Protein AF-A0A1W6MQI9-F1 (afdb_monomer)

Secondary structure (DSSP, 8-state):
--EE---HHHHHHHHHHHHHT-STTGGG-SEEEESSSHHHHHHHHH-GGGBSS--EEEEE--EEEEESSS--TTSS-SS---EEEE-GGGT-HHHHHHHHHHGGGHHHHHHTT-EEEESSHHHHHHHHHHSTTSSSEEEEEHHHHEEEETTEEEEPTT-EEEEPPBTTTB-S--EEEEEEBPEEETTEEEPPPHHHHHHHHHHHHHHHEEEEEEE-TTT--EEEEEEBSS-TTTT-B---

pLDDT: mean 78.96, std 17.53, range [35.81, 97.75]

Solvent-accessible surface area (backbone atoms only — not comparable to full-atom values): 12559 Å² total; per-residue (Å²): 139,39,80,57,80,66,64,69,78,59,47,56,52,50,51,49,50,22,47,72,66,34,46,62,55,29,50,58,36,46,43,43,49,30,69,33,52,60,57,42,50,47,45,45,71,78,40,45,83,52,36,60,61,70,66,42,64,30,36,38,53,42,50,22,38,39,16,62,78,47,90,23,61,90,39,84,59,97,79,64,68,47,25,25,26,13,28,45,88,80,62,32,36,64,14,44,27,48,49,46,50,42,51,86,50,40,68,60,38,55,76,65,65,23,65,43,74,27,87,36,38,67,53,6,43,47,35,29,73,68,36,84,75,57,25,47,26,17,36,23,42,34,36,70,60,17,29,46,62,93,88,39,85,41,60,60,88,75,47,28,50,22,80,52,46,82,79,74,42,23,76,64,71,37,25,32,20,27,29,40,37,30,34,37,53,74,65,38,79,49,82,69,53,72,68,57,47,51,52,53,52,51,50,52,46,39,38,43,25,61,55,35,75,44,61,41,88,86,76,67,48,71,47,73,46,74,21,15,58,46,40,40,68,55,36,12,63,53,77,131

Structure (mmCIF, N/CA/C/O backbone):
data_AF-A0A1W6MQI9-F1
#
_entry.id   AF-A0A1W6MQI9-F1
#
loop_
_atom_site.group_PDB
_atom_site.id
_atom_site.type_symbol
_atom_site.label_atom_id
_atom_site.label_alt_id
_atom_site.label_comp_id
_atom_site.label_asym_id
_atom_site.label_entity_id
_atom_site.label_seq_id
_atom_site.pdbx_PDB_ins_code
_atom_site.Cartn_x
_atom_site.Cartn_y
_atom_site.Cartn_z
_atom_site.occupancy
_atom_site.B_iso_or_equiv
_atom_site.auth_seq_id
_atom_site.auth_comp_id
_atom_site.auth_asym_id
_atom_site.auth_atom_id
_atom_site.pdbx_PDB_model_num
ATOM 1 N N . MET A 1 1 ? -21.448 4.121 14.270 1.00 51.00 1 MET A N 1
ATOM 2 C CA . MET A 1 1 ? -20.077 3.719 13.928 1.00 51.00 1 MET A CA 1
ATOM 3 C C . MET A 1 1 ? -19.510 4.780 13.018 1.00 51.00 1 MET A C 1
ATOM 5 O O . MET A 1 1 ? -20.228 5.248 12.144 1.00 51.00 1 MET A O 1
ATOM 9 N N . THR A 1 2 ? -18.283 5.191 13.268 1.00 51.44 2 THR A N 1
ATOM 10 C CA . THR A 1 2 ? -17.656 6.367 12.659 1.00 51.44 2 THR A CA 1
ATOM 11 C C . THR A 1 2 ? -16.200 6.025 12.372 1.00 51.44 2 THR A C 1
ATOM 13 O O . THR A 1 2 ? -15.536 5.393 13.199 1.00 51.44 2 THR A O 1
ATOM 16 N N . LEU A 1 3 ? -15.748 6.395 11.174 1.00 44.47 3 LEU A N 1
ATOM 17 C CA . LEU A 1 3 ? -14.496 5.959 10.558 1.00 44.47 3 LEU A CA 1
ATOM 18 C C . LEU A 1 3 ? -13.639 7.182 10.210 1.00 44.47 3 LEU A C 1
ATOM 20 O O . LEU A 1 3 ? -14.187 8.219 9.840 1.00 44.47 3 LEU A O 1
ATOM 24 N N . VAL A 1 4 ? -12.316 7.056 10.323 1.00 52.50 4 VAL A N 1
ATOM 25 C CA . VAL A 1 4 ? -11.343 8.068 9.877 1.00 52.50 4 VAL A CA 1
ATOM 26 C C . VAL A 1 4 ? -10.307 7.389 8.990 1.00 52.50 4 VAL A C 1
ATOM 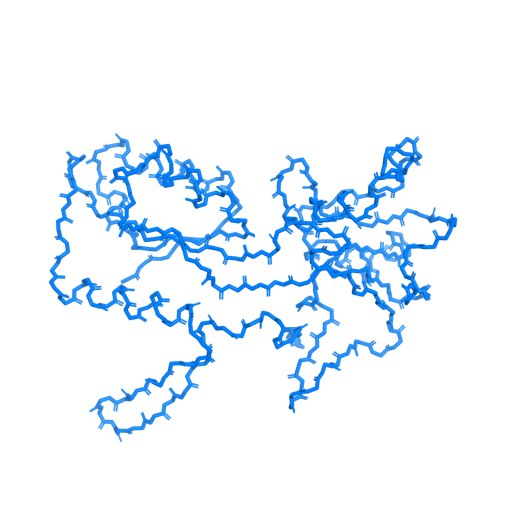28 O O . VAL A 1 4 ? -9.751 6.365 9.383 1.00 52.50 4 VAL A O 1
ATOM 31 N N . SER A 1 5 ? -10.056 7.981 7.821 1.00 47.06 5 SER A N 1
ATOM 32 C CA . SER A 1 5 ? -9.050 7.575 6.828 1.00 47.06 5 SER A CA 1
ATOM 33 C C . SER A 1 5 ? -8.378 8.825 6.236 1.00 47.06 5 SER A C 1
ATOM 35 O O . SER A 1 5 ? -9.074 9.782 5.901 1.00 47.06 5 SER A O 1
ATOM 37 N N . ALA A 1 6 ? -7.045 8.851 6.174 1.00 45.44 6 ALA A N 1
ATOM 38 C CA . ALA A 1 6 ? -6.189 9.977 5.777 1.00 45.44 6 ALA A CA 1
ATOM 39 C C . ALA A 1 6 ? -4.707 9.518 5.767 1.00 45.44 6 ALA A C 1
ATOM 41 O O . ALA A 1 6 ? -4.404 8.425 6.254 1.00 45.44 6 ALA A O 1
ATOM 42 N N . PRO A 1 7 ? -3.763 10.341 5.275 1.00 52.44 7 PRO A N 1
ATOM 43 C CA . PRO A 1 7 ? -2.338 10.016 5.285 1.00 52.44 7 PRO A CA 1
ATOM 44 C C . PRO A 1 7 ? -1.793 9.796 6.707 1.00 52.44 7 PRO A C 1
ATOM 46 O O . PRO A 1 7 ? -2.055 10.591 7.620 1.00 52.44 7 PRO A O 1
ATOM 49 N N . ALA A 1 8 ? -0.994 8.736 6.864 1.00 52.59 8 ALA A N 1
ATOM 50 C CA . ALA A 1 8 ? -0.422 8.183 8.101 1.00 52.59 8 ALA A CA 1
ATOM 51 C C . ALA A 1 8 ? -0.137 9.190 9.240 1.00 52.59 8 ALA A C 1
ATOM 53 O O . ALA A 1 8 ? -0.673 9.051 10.340 1.00 52.59 8 ALA A O 1
ATOM 54 N N . ALA A 1 9 ? 0.668 10.226 8.981 1.00 52.00 9 ALA A N 1
ATOM 55 C CA . ALA A 1 9 ? 1.146 11.152 10.015 1.00 52.00 9 ALA A CA 1
ATOM 56 C C . ALA A 1 9 ? 0.069 12.116 10.557 1.00 52.00 9 ALA A C 1
ATOM 58 O O . ALA A 1 9 ? 0.195 12.633 11.667 1.00 52.00 9 ALA A O 1
ATOM 59 N N . THR A 1 10 ? -1.002 12.372 9.797 1.00 60.19 10 THR A N 1
ATOM 60 C CA . THR A 1 10 ? -2.047 13.333 10.200 1.00 60.19 10 THR A CA 1
ATOM 61 C C . THR A 1 10 ? -3.115 12.714 11.097 1.00 60.19 10 THR A C 1
ATOM 63 O O . THR A 1 10 ? -3.624 13.396 11.990 1.00 60.19 10 THR A O 1
ATOM 66 N N . ILE A 1 11 ? -3.429 11.423 10.928 1.00 61.47 11 ILE A N 1
ATOM 67 C CA . ILE A 1 11 ? -4.463 10.776 11.748 1.00 61.47 11 ILE A CA 1
ATOM 68 C C . ILE A 1 11 ? -3.945 10.392 13.120 1.00 61.47 11 ILE A C 1
ATOM 70 O O . ILE A 1 11 ? -4.673 10.574 14.090 1.00 61.47 11 ILE A O 1
ATOM 74 N N . GLU A 1 12 ? -2.715 9.889 13.235 1.00 61.09 12 GLU A N 1
ATOM 75 C CA . GLU A 1 12 ? -2.151 9.576 14.550 1.00 61.09 12 GLU A CA 1
ATOM 76 C C . GLU A 1 12 ? -2.181 10.823 15.443 1.00 61.09 12 GLU A C 1
ATOM 78 O O . GLU A 1 12 ? -2.740 10.789 16.539 1.00 61.09 12 GLU A O 1
ATOM 83 N N . GLY A 1 13 ? -1.724 11.964 14.915 1.00 62.88 13 GLY A N 1
ATOM 84 C CA . GLY A 1 13 ? -1.823 13.258 15.587 1.00 62.88 13 GLY A CA 1
ATOM 85 C C . GLY A 1 13 ? -3.263 13.661 15.918 1.00 62.88 13 GLY A C 1
ATOM 86 O O . GLY A 1 13 ? -3.515 14.141 17.020 1.00 62.88 13 GLY A O 1
ATOM 87 N N . ALA A 1 14 ? -4.227 13.423 15.021 1.00 65.75 14 ALA A N 1
ATOM 88 C CA . ALA A 1 14 ? -5.639 13.716 15.273 1.00 65.75 14 ALA A CA 1
ATOM 89 C C . ALA A 1 14 ? -6.251 12.819 16.365 1.00 65.75 14 ALA A C 1
ATOM 91 O O . ALA A 1 14 ? -6.984 13.315 17.219 1.00 65.75 14 ALA A O 1
ATOM 92 N N . VAL A 1 15 ? -5.934 11.521 16.382 1.00 64.38 15 VAL A N 1
ATOM 93 C CA . VAL A 1 15 ? -6.400 10.556 17.393 1.00 64.38 15 VAL A CA 1
ATOM 94 C C . VAL A 1 15 ? -5.764 10.852 18.750 1.00 64.38 15 VAL A C 1
ATOM 96 O O . VAL A 1 15 ? -6.462 10.872 19.766 1.00 64.38 15 VAL A O 1
ATOM 99 N N . VAL A 1 16 ? -4.465 11.153 18.775 1.00 64.75 16 VAL A N 1
ATOM 100 C CA . VAL A 1 16 ? -3.740 11.531 19.993 1.00 64.75 16 VAL A CA 1
ATOM 101 C C . VAL A 1 16 ? -4.241 12.869 20.529 1.00 64.75 16 VAL A C 1
ATOM 103 O O . VAL A 1 16 ? -4.551 12.956 21.715 1.00 64.75 16 VAL A O 1
ATOM 106 N N . ALA A 1 17 ? -4.407 13.891 19.686 1.00 64.75 17 ALA A N 1
ATOM 107 C CA . ALA A 1 17 ? -4.968 15.181 20.094 1.00 64.75 17 ALA A CA 1
ATOM 108 C C . ALA A 1 17 ? -6.403 15.030 20.625 1.00 64.75 17 ALA A C 1
ATOM 110 O O . ALA A 1 17 ? -6.753 15.613 21.653 1.00 64.75 17 ALA A O 1
ATOM 111 N N . ALA A 1 18 ? -7.214 14.188 19.977 1.00 60.66 18 ALA A N 1
ATOM 112 C CA . ALA A 1 18 ? -8.563 13.858 20.418 1.00 60.66 18 ALA A CA 1
ATOM 113 C C . ALA A 1 18 ? -8.598 13.095 21.756 1.00 60.66 18 ALA A C 1
ATOM 115 O O . ALA A 1 18 ? -9.556 13.240 22.515 1.00 60.66 18 ALA A O 1
ATOM 116 N N . GLY A 1 19 ? -7.578 12.287 22.058 1.00 57.53 19 GLY A N 1
ATOM 117 C CA . GLY A 1 19 ? -7.416 11.619 23.351 1.00 57.53 19 GLY A CA 1
ATOM 118 C C . GLY A 1 19 ? -6.881 12.542 24.452 1.00 57.53 19 GLY A C 1
ATOM 119 O O . GLY A 1 19 ? -7.381 12.519 25.575 1.00 57.53 19 GLY A O 1
ATOM 120 N N . ALA A 1 20 ? -5.900 13.386 24.126 1.00 59.25 20 ALA A N 1
ATOM 121 C CA . ALA A 1 20 ? -5.221 14.281 25.061 1.00 59.25 20 ALA A CA 1
ATOM 122 C C . ALA A 1 20 ? -6.097 15.453 25.528 1.00 59.25 20 ALA A C 1
ATOM 124 O O . ALA A 1 20 ? -5.957 15.910 26.660 1.00 59.25 20 ALA A O 1
ATOM 125 N N . ALA A 1 21 ? -7.028 15.926 24.694 1.00 58.22 21 ALA A N 1
ATOM 126 C CA . ALA A 1 21 ? -7.887 17.059 25.029 1.00 58.22 21 ALA A CA 1
ATOM 127 C C . ALA A 1 21 ? -8.913 16.769 26.145 1.00 58.22 21 ALA A C 1
ATOM 129 O O . ALA A 1 21 ? -9.654 17.674 26.523 1.00 58.22 21 ALA A O 1
ATOM 130 N N . GLY A 1 22 ? -9.038 15.526 26.633 1.00 51.91 22 GLY A N 1
ATOM 131 C CA . GLY A 1 22 ? -10.038 15.126 27.639 1.00 51.91 22 GLY A CA 1
ATOM 132 C C . GLY A 1 22 ? -11.501 15.264 27.183 1.00 51.91 22 GLY A C 1
ATOM 133 O O . GLY A 1 22 ? -12.406 14.769 27.853 1.00 51.91 22 GLY A O 1
ATOM 134 N N . GLY A 1 23 ? -11.736 15.905 26.036 1.00 46.19 23 GLY A N 1
ATOM 135 C CA . GLY 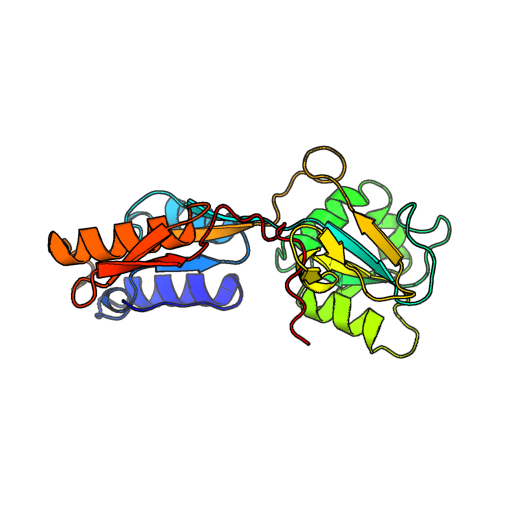A 1 23 ? -13.017 16.050 25.372 1.00 46.19 23 GLY A CA 1
ATOM 136 C C . GLY A 1 23 ? -13.364 14.819 24.542 1.00 46.19 23 GLY A C 1
ATOM 137 O O . GLY A 1 23 ? -12.500 14.079 24.087 1.00 46.19 23 GLY A O 1
ATOM 138 N N . ASN A 1 24 ? -14.660 14.629 24.324 1.00 47.25 24 ASN A N 1
ATOM 139 C CA . ASN A 1 24 ? -15.317 13.537 23.594 1.00 47.25 24 ASN A CA 1
ATOM 140 C C . ASN A 1 24 ? -14.894 13.328 22.110 1.00 47.25 24 ASN A C 1
ATOM 142 O O . ASN A 1 24 ? -15.651 12.783 21.308 1.00 47.25 24 ASN A O 1
ATOM 146 N N . ALA A 1 25 ? -13.712 13.764 21.680 1.00 44.44 25 ALA A N 1
ATOM 147 C CA . ALA A 1 25 ? -13.288 13.641 20.290 1.00 44.44 25 ALA A CA 1
ATOM 148 C C . ALA A 1 25 ? -12.845 12.204 19.945 1.00 44.44 25 ALA A C 1
ATOM 150 O O . ALA A 1 25 ? -13.216 11.701 18.889 1.00 44.44 25 ALA A O 1
ATOM 151 N N . SER A 1 26 ? -12.158 11.480 20.843 1.00 49.31 26 SER A N 1
ATOM 152 C CA . SER A 1 26 ? -11.855 10.049 20.623 1.00 49.31 26 SER A CA 1
ATOM 153 C C . SER A 1 26 ? -13.071 9.137 20.840 1.00 49.31 26 SER A C 1
ATOM 155 O O . SER A 1 26 ? -13.145 8.063 20.252 1.00 49.31 26 SER A O 1
ATOM 157 N N . SER A 1 27 ? -14.092 9.572 21.597 1.00 52.81 27 SER A N 1
ATOM 158 C CA . SER A 1 27 ? -15.370 8.841 21.693 1.00 52.81 27 SER A CA 1
ATOM 159 C C . SER A 1 27 ? -16.204 8.895 20.410 1.00 52.81 27 SER A C 1
ATOM 161 O O . SER A 1 27 ? -17.190 8.151 20.285 1.00 52.81 27 SER A O 1
ATOM 163 N N . SER A 1 28 ? -15.776 9.717 19.447 1.00 62.31 28 SER A N 1
ATOM 164 C CA . SER A 1 28 ? -16.384 9.845 18.130 1.00 62.31 28 SER A CA 1
ATOM 165 C C . SER A 1 28 ? -15.853 8.845 17.112 1.00 62.31 28 SER A C 1
ATOM 167 O O . SER A 1 28 ? -16.382 8.861 16.012 1.00 62.31 28 SER A O 1
ATOM 169 N N . TYR A 1 29 ? -14.883 7.974 17.421 1.00 70.50 29 TYR A N 1
ATOM 170 C CA . TYR A 1 29 ? -14.362 6.980 16.470 1.00 70.50 29 TYR A CA 1
ATOM 171 C C . TYR A 1 29 ? -14.220 5.599 17.111 1.00 70.50 29 TYR A C 1
ATOM 173 O O . TYR A 1 29 ? -13.810 5.470 18.262 1.00 70.50 29 TYR A O 1
ATOM 181 N N . ASP A 1 30 ? -14.574 4.553 16.363 1.00 80.69 30 ASP A N 1
ATOM 182 C CA . ASP A 1 30 ? -14.525 3.170 16.858 1.00 80.69 30 ASP A CA 1
ATOM 183 C C . ASP A 1 30 ? -13.367 2.361 16.258 1.00 80.69 30 ASP A C 1
ATOM 185 O O . ASP A 1 30 ? -12.825 1.471 16.919 1.00 80.69 30 ASP A O 1
ATOM 189 N N . VAL A 1 31 ? -12.985 2.675 15.017 1.00 83.88 31 VAL A N 1
ATOM 190 C CA . VAL A 1 31 ? -11.961 1.967 14.244 1.00 83.88 31 VAL A CA 1
ATOM 191 C C . VAL A 1 31 ? -11.105 2.986 13.493 1.00 83.88 31 VAL A C 1
ATOM 193 O O . VAL A 1 31 ? -11.629 3.900 12.858 1.00 83.88 31 VAL A O 1
ATOM 196 N N . PHE A 1 32 ? -9.793 2.804 13.574 1.00 83.94 32 PHE A N 1
ATOM 197 C CA . PHE A 1 32 ? -8.771 3.503 12.805 1.00 83.94 32 PHE A CA 1
ATOM 198 C C . PHE A 1 32 ? -8.246 2.568 11.714 1.00 83.94 32 PHE A C 1
ATOM 200 O O . PHE A 1 32 ? -8.058 1.383 11.977 1.00 83.94 32 PHE A O 1
ATOM 207 N N . ILE A 1 33 ? -8.029 3.080 10.504 1.00 82.81 33 ILE A N 1
ATOM 208 C CA . ILE A 1 33 ? -7.459 2.329 9.382 1.00 82.81 33 ILE A CA 1
ATOM 209 C C . ILE A 1 33 ? -6.307 3.146 8.809 1.00 82.81 33 ILE A C 1
ATOM 211 O O . ILE A 1 33 ? -6.445 4.354 8.617 1.00 82.81 33 ILE A O 1
ATOM 215 N N . ALA A 1 34 ? -5.193 2.480 8.529 1.00 81.44 34 ALA A N 1
ATOM 216 C CA . ALA A 1 34 ? -4.035 3.074 7.885 1.00 81.44 34 ALA A CA 1
ATOM 217 C C . ALA A 1 34 ? -3.522 2.182 6.756 1.00 81.44 34 ALA A C 1
ATOM 219 O O . ALA A 1 34 ? -3.601 0.956 6.830 1.00 81.44 34 ALA A O 1
ATOM 220 N N . GLU A 1 35 ? -2.931 2.819 5.752 1.00 73.19 35 GLU A N 1
ATOM 221 C CA . GLU A 1 35 ? -2.314 2.173 4.585 1.00 73.19 35 GLU A CA 1
ATOM 222 C C . GLU A 1 35 ? -0.958 1.526 4.917 1.00 73.19 35 GLU A C 1
ATOM 224 O O . GLU A 1 35 ? -0.399 0.799 4.106 1.00 73.19 35 GLU A O 1
ATOM 229 N N . SER A 1 36 ? -0.438 1.766 6.127 1.00 75.69 36 SER A N 1
ATOM 230 C CA . SER A 1 36 ? 0.803 1.183 6.634 1.00 75.69 36 SER A CA 1
ATOM 231 C C . SER A 1 36 ? 0.551 0.432 7.943 1.00 75.69 36 SER A C 1
ATOM 233 O O . SER A 1 36 ? -0.111 0.975 8.835 1.00 75.69 36 SER A O 1
ATOM 235 N N . PRO A 1 37 ? 1.131 -0.770 8.130 1.00 80.56 37 PRO A N 1
ATOM 236 C CA . PRO A 1 37 ? 1.044 -1.503 9.393 1.00 80.56 37 PRO A CA 1
ATOM 237 C C . PRO A 1 37 ? 1.796 -0.812 10.538 1.00 80.56 37 PRO A C 1
ATOM 239 O O . PRO A 1 37 ? 1.518 -1.084 11.709 1.00 80.56 37 PRO A O 1
ATOM 242 N N . LEU A 1 38 ? 2.729 0.097 10.225 1.00 82.19 38 LEU A N 1
ATOM 243 C CA . LEU A 1 38 ? 3.548 0.774 11.228 1.00 82.19 38 LEU A CA 1
ATOM 244 C C . LEU A 1 38 ? 2.729 1.730 12.094 1.00 82.19 38 LEU A C 1
ATOM 246 O O . LEU A 1 38 ? 2.926 1.742 13.305 1.00 82.19 38 LEU A O 1
ATOM 250 N N . VAL A 1 39 ? 1.788 2.480 11.515 1.00 82.25 39 VAL A N 1
ATOM 251 C CA . VAL A 1 39 ? 1.033 3.501 12.265 1.00 82.25 39 VAL A CA 1
ATOM 252 C C . VAL A 1 39 ? 0.115 2.867 13.318 1.00 82.25 39 VAL A C 1
ATOM 254 O O . VAL A 1 39 ? 0.192 3.256 14.483 1.00 82.25 39 VAL A O 1
ATOM 257 N N . PRO A 1 40 ? -0.702 1.838 13.005 1.00 86.88 40 PRO A N 1
ATOM 258 C CA . PRO A 1 40 ? -1.451 1.107 14.024 1.00 86.88 40 PRO A CA 1
ATOM 259 C C . PRO A 1 40 ? -0.557 0.469 15.091 1.00 86.88 40 PRO A C 1
ATOM 261 O O . PRO A 1 40 ? -0.908 0.486 16.270 1.00 86.88 40 PRO A O 1
ATOM 264 N N . ALA A 1 41 ? 0.600 -0.079 14.704 1.00 86.81 41 ALA A N 1
ATOM 265 C CA . ALA A 1 41 ? 1.538 -0.677 15.650 1.00 86.81 41 ALA A CA 1
ATOM 266 C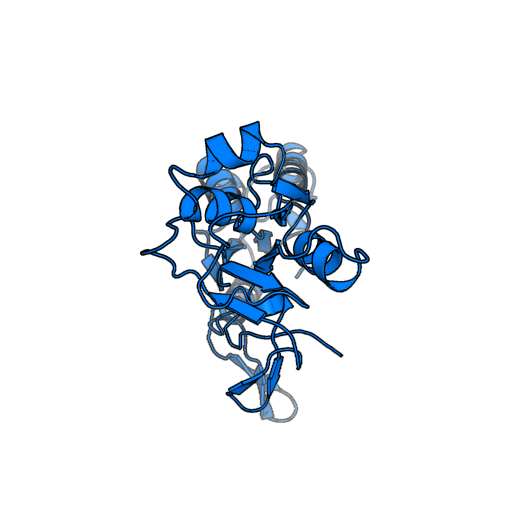 C . ALA A 1 41 ? 2.152 0.369 16.597 1.00 86.81 41 ALA A C 1
ATOM 268 O O . ALA A 1 41 ? 2.232 0.132 17.803 1.00 86.81 41 ALA A O 1
ATOM 269 N N . GLN A 1 42 ? 2.535 1.537 16.075 1.00 86.75 42 GLN A N 1
ATOM 270 C CA . GLN A 1 42 ? 3.046 2.663 16.857 1.00 86.75 42 GLN A CA 1
ATOM 271 C C . GLN A 1 42 ? 1.979 3.208 17.803 1.00 86.75 42 GLN A C 1
ATOM 273 O O . GLN A 1 42 ? 2.248 3.319 18.997 1.00 86.75 42 GLN A O 1
ATOM 278 N N . LEU A 1 43 ? 0.752 3.440 17.326 1.00 84.38 43 LEU A N 1
ATOM 279 C CA . LEU A 1 43 ? -0.346 3.905 18.174 1.00 84.38 43 LEU A CA 1
ATOM 280 C C . LEU A 1 43 ? -0.660 2.896 19.295 1.00 84.38 43 LEU A C 1
ATOM 282 O O . LEU A 1 43 ? -0.838 3.288 20.447 1.00 84.38 43 LEU A O 1
ATOM 286 N N . ALA A 1 44 ? -0.657 1.592 18.995 1.00 88.00 44 ALA A N 1
ATOM 287 C CA . ALA A 1 44 ? -0.832 0.538 19.998 1.00 88.00 44 ALA A CA 1
ATOM 288 C C . ALA A 1 44 ? 0.322 0.468 21.013 1.00 88.00 44 ALA A C 1
ATOM 290 O O . ALA A 1 44 ? 0.075 0.221 22.194 1.00 88.00 44 ALA A O 1
ATOM 291 N N . GLY A 1 45 ? 1.564 0.696 20.579 1.00 88.38 45 GLY A N 1
ATOM 292 C CA . GLY A 1 45 ? 2.747 0.644 21.441 1.00 88.38 45 GLY A CA 1
ATOM 293 C C . GLY A 1 45 ? 2.955 1.895 22.299 1.00 88.38 45 GLY A C 1
ATOM 294 O O . GLY A 1 45 ? 3.271 1.785 23.481 1.00 88.38 45 GLY A O 1
ATOM 295 N N . LEU A 1 46 ? 2.771 3.083 21.719 1.00 87.00 46 LEU A N 1
ATOM 296 C CA . LEU A 1 46 ? 3.041 4.379 22.354 1.00 87.00 46 LEU A CA 1
ATOM 297 C C . LEU A 1 46 ? 1.820 4.947 23.089 1.00 87.00 46 LEU A C 1
ATOM 299 O O . LEU A 1 46 ? 1.971 5.681 24.065 1.00 87.00 46 LEU A O 1
ATOM 303 N N . HIS A 1 47 ? 0.609 4.587 22.655 1.00 85.62 47 HIS A N 1
ATOM 304 C CA . HIS A 1 47 ? -0.649 5.128 23.171 1.00 85.62 47 HIS A CA 1
ATOM 305 C C . HIS A 1 47 ? -1.662 4.026 23.513 1.00 85.62 47 HIS A C 1
ATOM 307 O O . HIS A 1 47 ? -2.850 4.149 23.224 1.00 85.62 47 HIS A O 1
ATOM 313 N N . ALA A 1 48 ? -1.212 2.960 24.183 1.00 87.00 48 ALA A N 1
ATOM 314 C CA . ALA A 1 48 ? -2.025 1.778 24.496 1.00 87.00 48 ALA A CA 1
ATOM 315 C C . ALA A 1 48 ? -3.382 2.081 25.173 1.00 87.00 48 ALA A C 1
ATOM 317 O O . ALA A 1 48 ? -4.355 1.363 24.959 1.00 87.00 48 ALA A O 1
ATOM 318 N N . SER A 1 49 ? -3.494 3.163 25.955 1.00 83.75 49 SER A N 1
ATOM 319 C CA . SER A 1 49 ? -4.762 3.580 26.581 1.00 83.75 49 SER A CA 1
ATOM 320 C C . SER A 1 49 ? -5.838 4.007 25.572 1.00 83.75 49 SER A C 1
ATOM 322 O O . SER A 1 49 ? -7.031 3.904 25.868 1.00 83.75 49 SER A O 1
ATOM 324 N N . LEU A 1 50 ? -5.443 4.437 24.370 1.00 83.12 50 LEU A N 1
ATOM 325 C CA . LEU A 1 50 ? -6.340 4.818 23.275 1.00 83.12 50 LEU A CA 1
ATOM 326 C C . LEU A 1 50 ? -6.839 3.612 22.473 1.00 83.12 50 LEU A C 1
ATOM 328 O O . LEU A 1 50 ? -7.688 3.769 21.596 1.00 83.12 50 LEU A O 1
ATOM 332 N N . VAL A 1 51 ? -6.338 2.411 22.761 1.00 87.69 51 VAL A N 1
ATOM 333 C CA . VAL A 1 51 ? -6.460 1.251 21.882 1.00 87.69 51 VAL A CA 1
ATOM 334 C C . VAL A 1 51 ? -7.217 0.113 22.566 1.00 87.69 51 VAL A C 1
ATOM 336 O O . VAL A 1 51 ? -6.923 -0.281 23.691 1.00 87.69 51 VAL A O 1
ATOM 339 N N . GLY A 1 52 ? -8.221 -0.419 21.871 1.00 86.25 52 GLY A N 1
ATOM 340 C CA . GLY A 1 52 ? -9.141 -1.446 22.366 1.00 86.25 52 GLY A CA 1
ATOM 341 C C . GLY A 1 52 ? -8.813 -2.870 21.919 1.00 86.25 52 GLY A C 1
ATOM 342 O O . GLY A 1 52 ? -9.731 -3.681 21.806 1.00 86.25 52 GLY A O 1
ATOM 343 N N . GLY A 1 53 ? -7.551 -3.168 21.601 1.00 86.19 53 GLY A N 1
ATOM 344 C CA . GLY A 1 53 ? -7.110 -4.482 21.126 1.00 86.19 53 GLY A CA 1
ATOM 345 C C . GLY A 1 53 ? -5.793 -4.436 20.350 1.00 86.19 53 GLY A C 1
ATOM 346 O O . GLY A 1 53 ? -5.082 -3.437 20.363 1.00 86.19 53 GLY A O 1
ATOM 347 N N . SER A 1 54 ? -5.464 -5.525 19.661 1.00 89.31 54 SER A N 1
ATOM 348 C CA . SER A 1 54 ? -4.307 -5.567 18.760 1.00 89.31 54 SER A CA 1
ATOM 349 C C . SER A 1 54 ? -4.669 -5.044 17.362 1.00 89.31 54 SER A C 1
ATOM 351 O O . SER A 1 54 ? -5.833 -5.156 16.961 1.00 89.31 54 SER A O 1
ATOM 353 N N . PRO A 1 55 ? -3.694 -4.505 16.603 1.00 90.19 55 PRO A N 1
ATOM 354 C CA . PRO A 1 55 ? -3.875 -4.244 15.180 1.00 90.19 55 PRO A CA 1
ATOM 355 C C . PRO A 1 55 ? -4.343 -5.494 14.427 1.00 90.19 55 PRO A C 1
ATOM 357 O O . PRO A 1 55 ? -3.958 -6.615 14.770 1.00 90.19 55 PRO A O 1
ATOM 360 N N . PHE A 1 56 ? -5.160 -5.299 13.396 1.00 85.88 56 PHE A N 1
ATOM 361 C CA . PHE A 1 56 ? -5.683 -6.369 12.551 1.00 85.88 56 PHE A CA 1
ATOM 362 C C . PHE A 1 56 ? -5.490 -6.039 11.072 1.00 85.88 56 PHE A C 1
ATOM 364 O O . PHE A 1 56 ? -5.531 -4.882 10.666 1.00 85.88 56 PHE A O 1
ATOM 371 N N . TRP A 1 57 ? -5.285 -7.070 10.261 1.00 83.31 57 TRP A N 1
ATOM 372 C CA . TRP A 1 57 ? -5.105 -6.929 8.820 1.00 83.31 57 TRP A CA 1
ATOM 373 C C . TRP A 1 57 ? -6.460 -6.731 8.145 1.00 83.31 57 TRP A C 1
ATOM 375 O O . TRP A 1 57 ? -7.432 -7.393 8.517 1.00 83.31 57 TRP A O 1
ATOM 385 N N . ILE A 1 58 ? -6.513 -5.817 7.179 1.00 80.25 58 ILE A N 1
ATOM 386 C CA . ILE A 1 58 ? -7.716 -5.528 6.388 1.00 80.25 58 ILE A CA 1
ATOM 387 C C . ILE A 1 58 ? -7.525 -6.027 4.962 1.00 80.25 58 ILE A C 1
ATOM 389 O O . ILE A 1 58 ? -8.340 -6.789 4.450 1.00 80.25 58 ILE A O 1
ATOM 393 N N . ALA A 1 59 ? -6.434 -5.604 4.330 1.00 77.38 59 ALA A N 1
ATOM 394 C CA . ALA A 1 59 ? -6.120 -5.963 2.958 1.00 77.38 59 ALA A CA 1
ATOM 395 C C . ALA A 1 59 ? -4.608 -5.959 2.730 1.00 77.38 59 ALA A C 1
ATOM 397 O O . ALA A 1 59 ? -3.877 -5.231 3.402 1.00 77.38 59 ALA A O 1
ATOM 398 N N . THR A 1 60 ? -4.160 -6.762 1.774 1.00 81.88 60 THR A N 1
ATOM 399 C CA . THR A 1 60 ? -2.778 -6.833 1.283 1.00 81.88 60 THR A CA 1
ATOM 400 C C . THR A 1 60 ? -2.756 -6.482 -0.191 1.00 81.88 60 THR A C 1
ATOM 402 O O . THR A 1 60 ? -3.692 -6.847 -0.892 1.00 81.88 60 THR A O 1
ATOM 405 N N . ASP A 1 61 ? -1.712 -5.806 -0.653 1.00 84.75 61 ASP A N 1
ATOM 406 C CA . ASP A 1 61 ? -1.462 -5.580 -2.080 1.00 84.75 61 ASP A CA 1
ATOM 407 C C . ASP A 1 61 ? -0.047 -6.051 -2.443 1.00 84.75 61 ASP A C 1
ATOM 409 O O . ASP A 1 61 ? 0.778 -6.348 -1.570 1.00 84.75 61 ASP A O 1
ATOM 413 N N . THR A 1 62 ? 0.230 -6.107 -3.739 1.00 90.50 62 THR A N 1
ATOM 414 C CA . THR A 1 62 ? 1.523 -6.514 -4.280 1.00 90.50 62 THR A CA 1
ATOM 415 C C . THR A 1 62 ? 2.194 -5.343 -4.983 1.00 90.50 62 THR A C 1
ATOM 417 O O . THR A 1 62 ? 1.533 -4.523 -5.623 1.00 90.50 62 THR A O 1
ATOM 420 N N . LEU A 1 63 ? 3.518 -5.259 -4.847 1.00 95.12 63 LEU A N 1
ATOM 421 C CA . LEU A 1 63 ? 4.320 -4.275 -5.562 1.00 95.12 63 LEU A CA 1
ATOM 422 C C . LEU A 1 63 ? 4.446 -4.675 -7.035 1.00 95.12 63 LEU A C 1
ATOM 424 O O . LEU A 1 63 ? 4.933 -5.761 -7.347 1.00 95.12 63 LEU A O 1
ATOM 428 N N . GLU A 1 64 ? 4.099 -3.758 -7.927 1.00 96.31 64 GLU A N 1
ATOM 429 C CA . GLU A 1 64 ? 4.192 -3.927 -9.374 1.00 96.31 64 GLU A CA 1
ATOM 430 C C . GLU A 1 64 ? 5.060 -2.826 -9.980 1.00 96.31 64 GLU A C 1
ATOM 432 O O . GLU A 1 64 ? 4.935 -1.654 -9.623 1.00 96.31 64 GLU A O 1
ATOM 437 N N . LEU A 1 65 ? 5.912 -3.180 -10.940 1.00 97.62 65 LEU A N 1
ATOM 438 C CA . LEU A 1 65 ? 6.480 -2.211 -11.875 1.00 97.62 65 LEU A CA 1
ATOM 439 C C . LEU A 1 65 ? 5.577 -2.141 -13.100 1.00 97.62 65 LEU A C 1
ATOM 441 O O . LEU A 1 65 ? 5.494 -3.112 -13.837 1.00 97.62 65 LEU A O 1
ATOM 445 N N . TYR A 1 66 ? 4.942 -0.998 -13.337 1.00 96.81 66 TYR A N 1
ATOM 446 C CA . TYR A 1 66 ? 3.996 -0.779 -14.428 1.00 96.81 66 TYR A CA 1
ATOM 447 C C . TYR A 1 66 ? 4.589 0.079 -15.548 1.00 96.81 66 TYR A C 1
ATOM 449 O O . TYR A 1 66 ? 5.291 1.054 -15.277 1.00 96.81 66 TYR A O 1
ATOM 457 N N . SER A 1 67 ? 4.252 -0.230 -16.801 1.00 95.88 67 SER A N 1
ATOM 458 C CA . SER A 1 67 ? 4.503 0.617 -17.968 1.00 95.88 67 SER A CA 1
ATOM 459 C C . SER A 1 67 ? 3.366 0.533 -18.982 1.00 95.88 67 SER A C 1
ATOM 461 O O . SER A 1 67 ? 2.933 -0.555 -19.348 1.00 95.88 67 SER A O 1
ATOM 463 N N . ALA A 1 68 ? 2.961 1.674 -19.536 1.00 93.12 68 ALA A N 1
ATOM 464 C CA . ALA A 1 68 ? 1.994 1.721 -20.634 1.00 93.12 68 ALA A CA 1
ATOM 465 C C . ALA A 1 68 ? 2.619 1.466 -22.025 1.00 93.12 68 ALA A C 1
ATOM 467 O O . ALA A 1 68 ? 1.898 1.377 -23.014 1.00 93.12 68 ALA A O 1
ATOM 468 N N . SER A 1 69 ? 3.955 1.416 -22.150 1.00 91.69 69 SER A N 1
ATOM 469 C CA . SER A 1 69 ? 4.605 1.399 -23.478 1.00 91.69 69 SER A CA 1
ATOM 470 C C . SER A 1 69 ? 5.940 0.660 -23.579 1.00 91.69 69 SER A C 1
ATOM 472 O O . SER A 1 69 ? 6.341 0.297 -24.685 1.00 91.69 69 SER A O 1
ATOM 474 N N . ILE A 1 70 ? 6.639 0.429 -22.466 1.00 93.12 70 ILE A N 1
ATOM 475 C CA . ILE A 1 70 ? 7.933 -0.257 -22.438 1.00 93.12 70 ILE A CA 1
ATOM 476 C C . ILE A 1 70 ? 7.746 -1.631 -21.812 1.00 93.12 70 ILE A C 1
ATOM 478 O O . ILE A 1 70 ? 7.151 -1.748 -20.745 1.00 93.12 70 ILE A O 1
ATOM 482 N N . ASP A 1 71 ? 8.312 -2.661 -22.436 1.00 95.25 71 ASP A N 1
ATOM 483 C CA . ASP A 1 71 ? 8.319 -3.993 -21.845 1.00 95.25 71 ASP A CA 1
ATOM 484 C C . ASP A 1 71 ? 9.177 -4.021 -20.574 1.00 95.25 71 ASP A C 1
ATOM 486 O O . ASP A 1 71 ? 10.408 -3.949 -20.615 1.00 95.25 71 ASP A O 1
ATOM 490 N N . VAL A 1 72 ? 8.487 -4.105 -19.440 1.00 96.69 72 VAL A N 1
ATOM 491 C CA . VAL A 1 72 ? 9.060 -4.238 -18.101 1.00 96.69 72 VAL A CA 1
ATOM 492 C C . VAL A 1 72 ? 8.753 -5.601 -17.486 1.00 96.69 72 VAL A C 1
ATOM 494 O O . VAL A 1 72 ? 8.966 -5.773 -16.296 1.00 96.69 72 VAL A O 1
ATOM 497 N N . SER A 1 73 ? 8.290 -6.586 -18.265 1.00 96.62 73 SER A N 1
ATOM 498 C CA . SER A 1 73 ? 7.876 -7.909 -17.759 1.00 96.62 73 SER A CA 1
ATOM 499 C C . SER A 1 73 ? 8.988 -8.686 -17.042 1.00 96.62 73 SER A C 1
ATOM 501 O O . SER A 1 73 ? 8.722 -9.524 -16.178 1.00 96.62 73 SER A O 1
ATOM 503 N N . ALA A 1 74 ? 10.250 -8.373 -17.345 1.00 96.12 74 ALA A N 1
ATOM 504 C CA . ALA A 1 74 ? 11.434 -8.910 -16.672 1.00 96.12 74 ALA A CA 1
ATOM 505 C C . ALA A 1 74 ? 11.921 -8.051 -15.481 1.00 96.12 74 ALA A C 1
ATOM 507 O O . ALA A 1 74 ? 13.003 -8.300 -14.947 1.00 96.12 74 ALA A O 1
ATOM 508 N N . GLY A 1 75 ? 11.152 -7.038 -15.079 1.00 95.75 75 GLY A N 1
ATOM 509 C CA . GLY A 1 75 ? 11.506 -6.055 -14.061 1.00 95.75 75 GLY A CA 1
ATOM 510 C C . GLY A 1 75 ? 12.180 -4.809 -14.641 1.00 95.75 75 GLY A C 1
ATOM 511 O O . GLY A 1 75 ? 12.059 -4.486 -15.824 1.00 95.75 75 GLY A O 1
ATOM 512 N N . LEU A 1 76 ? 12.896 -4.076 -13.782 1.00 93.38 76 LEU A N 1
ATOM 513 C CA . LEU A 1 76 ? 13.539 -2.814 -14.147 1.00 93.38 76 LEU A CA 1
ATOM 514 C C . LEU A 1 76 ? 14.587 -3.020 -15.268 1.00 93.38 76 LEU A C 1
ATOM 516 O O . LEU A 1 76 ? 15.496 -3.840 -15.095 1.00 93.38 76 LEU A O 1
ATOM 520 N N . PRO A 1 77 ? 14.541 -2.254 -16.379 1.00 92.56 77 PRO A N 1
ATOM 521 C CA . PRO A 1 77 ? 15.521 -2.374 -17.457 1.00 92.56 77 PRO A CA 1
ATOM 522 C C . PRO A 1 77 ? 16.963 -2.158 -16.981 1.00 92.56 77 PRO A C 1
ATOM 524 O O . PRO A 1 77 ? 17.226 -1.334 -16.107 1.00 92.56 77 PRO A O 1
ATOM 527 N N . TRP A 1 78 ? 17.928 -2.837 -17.614 1.00 88.69 78 TRP A N 1
ATOM 528 C CA . TRP A 1 78 ? 19.353 -2.747 -17.248 1.00 88.69 78 TRP A CA 1
ATOM 529 C C . TRP A 1 78 ? 19.934 -1.326 -17.357 1.00 88.69 78 TRP A C 1
ATOM 531 O O . TRP A 1 78 ? 20.801 -0.925 -16.575 1.00 88.69 78 TRP A O 1
ATOM 541 N N . PHE A 1 79 ? 19.436 -0.548 -18.319 1.00 89.50 79 PHE A N 1
ATOM 542 C CA . PHE A 1 79 ? 19.703 0.882 -18.448 1.00 89.50 79 PHE A CA 1
ATOM 543 C C . PHE A 1 79 ? 18.412 1.647 -18.180 1.00 89.50 79 PHE A C 1
ATOM 545 O O . PHE A 1 79 ? 17.734 2.045 -19.129 1.00 89.50 79 PHE A O 1
ATOM 552 N N . PRO A 1 80 ? 18.038 1.821 -16.903 1.00 93.12 80 PRO A N 1
ATOM 553 C CA . PRO A 1 80 ? 16.766 2.431 -16.601 1.00 93.12 80 PRO A CA 1
ATOM 554 C C . PRO A 1 80 ? 16.805 3.925 -16.932 1.00 93.12 80 PRO A C 1
ATOM 556 O O . PRO A 1 80 ? 17.773 4.621 -16.610 1.00 93.12 80 PRO A O 1
ATOM 559 N N . GLY A 1 81 ? 15.735 4.401 -17.565 1.00 93.44 81 GLY A N 1
ATOM 560 C CA . GLY A 1 81 ? 15.374 5.812 -17.592 1.00 93.44 81 GLY A CA 1
ATOM 561 C C . GLY A 1 81 ? 14.753 6.254 -16.266 1.00 93.44 81 GLY A C 1
ATOM 562 O O . GLY A 1 81 ? 14.776 5.518 -15.274 1.00 93.44 81 GLY A O 1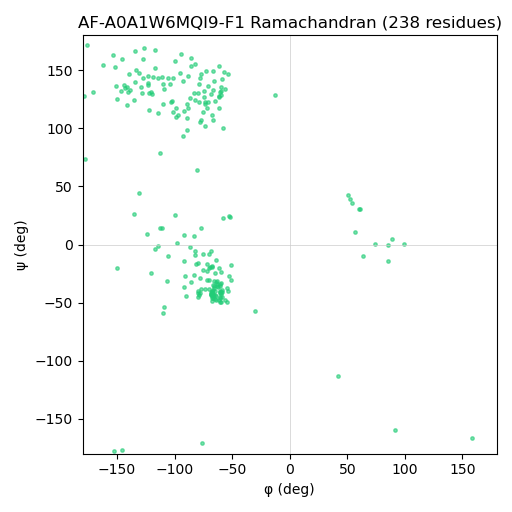
ATOM 563 N N . ALA A 1 82 ? 14.211 7.471 -16.250 1.00 95.69 82 ALA A N 1
ATOM 564 C CA . ALA A 1 82 ? 13.490 7.975 -15.091 1.00 95.69 82 ALA A CA 1
ATOM 565 C C . ALA A 1 82 ? 12.209 7.164 -14.844 1.00 95.69 82 ALA A C 1
ATOM 567 O O . ALA A 1 82 ? 11.513 6.794 -15.795 1.00 95.69 82 ALA A O 1
ATOM 568 N N . PHE A 1 83 ? 11.903 6.905 -13.575 1.00 97.00 83 PHE A N 1
ATOM 569 C CA . PHE A 1 83 ? 10.766 6.084 -13.171 1.00 97.00 83 PHE A CA 1
ATOM 570 C C . PHE A 1 83 ? 10.046 6.655 -11.964 1.00 97.00 83 PHE A C 1
ATOM 572 O O . PHE A 1 83 ? 10.678 7.253 -11.098 1.00 97.00 83 PHE A O 1
ATOM 579 N N . SER A 1 84 ? 8.730 6.474 -11.908 1.00 97.69 84 SER A N 1
ATOM 580 C CA . SER A 1 84 ? 7.947 6.938 -10.767 1.00 97.69 84 SER A CA 1
ATOM 581 C C . SER A 1 84 ? 8.091 5.994 -9.574 1.00 97.69 84 SER A C 1
ATOM 583 O O . SER A 1 84 ? 8.179 4.777 -9.744 1.00 97.69 84 SER A O 1
ATOM 585 N N . VAL A 1 85 ? 8.119 6.549 -8.366 1.00 97.38 85 VAL A N 1
ATOM 586 C CA . VAL A 1 85 ? 8.150 5.783 -7.120 1.00 97.38 85 VAL A CA 1
ATOM 587 C C . VAL A 1 85 ? 7.379 6.529 -6.025 1.00 97.38 85 VAL A C 1
ATOM 589 O O . VAL A 1 85 ? 7.631 7.718 -5.820 1.00 97.38 85 VAL A O 1
ATOM 592 N N . PRO A 1 86 ? 6.479 5.868 -5.282 1.00 95.00 86 PRO A N 1
ATOM 593 C CA . PRO A 1 86 ? 5.866 6.454 -4.094 1.00 95.00 86 PRO A CA 1
ATOM 594 C C . PRO A 1 86 ? 6.937 6.832 -3.073 1.00 95.00 86 PRO A C 1
ATOM 596 O O . PRO A 1 86 ? 7.951 6.146 -2.947 1.00 95.00 86 PRO A O 1
ATOM 599 N N . ASN A 1 87 ? 6.766 7.950 -2.375 1.00 93.12 87 ASN A N 1
ATOM 600 C CA . ASN A 1 87 ? 7.841 8.532 -1.585 1.00 93.12 87 ASN A CA 1
ATOM 601 C C . ASN A 1 87 ? 8.221 7.641 -0.378 1.00 93.12 87 ASN A C 1
ATOM 603 O O . ASN A 1 87 ? 7.478 7.566 0.599 1.00 93.12 87 ASN A O 1
ATOM 607 N N . PRO A 1 88 ? 9.417 7.018 -0.355 1.00 91.00 88 PRO A N 1
ATOM 608 C CA . PRO A 1 88 ? 9.811 6.176 0.774 1.00 91.00 88 PRO A CA 1
ATOM 609 C C . PRO A 1 88 ? 10.089 6.988 2.050 1.00 91.00 88 PRO A C 1
ATOM 611 O O . PRO A 1 88 ? 10.062 6.436 3.148 1.00 91.00 88 PRO A O 1
ATOM 614 N N . VAL A 1 89 ? 10.361 8.296 1.937 1.00 89.12 89 VAL A N 1
ATOM 615 C CA . VAL A 1 89 ? 10.661 9.169 3.087 1.00 89.12 89 VAL A CA 1
ATOM 616 C C . VAL A 1 89 ? 9.422 9.400 3.949 1.00 89.12 89 VAL A C 1
ATOM 618 O O . VAL A 1 89 ? 9.540 9.541 5.164 1.00 89.12 89 VAL A O 1
ATOM 621 N N . THR A 1 90 ? 8.232 9.394 3.347 1.00 83.56 90 THR A N 1
ATOM 622 C CA . THR A 1 90 ? 6.953 9.487 4.066 1.00 83.56 90 THR A CA 1
ATOM 623 C C . THR A 1 90 ? 6.482 8.136 4.608 1.00 83.56 90 THR A C 1
ATOM 625 O O . THR A 1 90 ? 5.382 8.058 5.150 1.00 83.56 90 THR A O 1
ATOM 628 N N . LEU A 1 91 ? 7.320 7.092 4.516 1.00 84.44 91 LEU A N 1
ATOM 629 C CA . LEU A 1 91 ? 7.010 5.711 4.895 1.00 84.44 91 LEU A CA 1
ATOM 630 C C . LEU A 1 91 ? 5.830 5.118 4.113 1.00 84.44 91 LEU A C 1
ATOM 632 O O . LEU A 1 91 ? 5.114 4.258 4.633 1.00 84.44 91 LEU A O 1
ATOM 636 N N . ASP A 1 92 ? 5.644 5.558 2.865 1.00 88.19 92 ASP A N 1
ATOM 637 C CA . ASP A 1 92 ? 4.717 4.900 1.952 1.00 88.19 92 ASP A CA 1
ATOM 638 C C . ASP A 1 92 ? 5.148 3.429 1.755 1.00 88.19 92 ASP A C 1
ATOM 640 O O . ASP A 1 92 ? 6.324 3.167 1.460 1.00 88.19 92 ASP A O 1
ATOM 644 N N . PRO A 1 93 ? 4.240 2.451 1.935 1.00 89.25 93 PRO A N 1
ATOM 645 C CA . PRO A 1 93 ? 4.591 1.034 1.898 1.00 89.25 93 PRO A CA 1
ATOM 646 C C . PRO A 1 93 ? 5.122 0.583 0.530 1.00 89.25 93 PRO A C 1
ATOM 648 O O . PRO A 1 93 ? 6.028 -0.250 0.481 1.00 89.25 93 PRO A O 1
ATOM 651 N N . TYR A 1 94 ? 4.627 1.149 -0.574 1.00 93.19 94 TYR A N 1
ATOM 652 C CA . TYR A 1 94 ? 5.104 0.835 -1.923 1.00 93.19 94 TYR A CA 1
ATOM 653 C C . TYR A 1 94 ? 6.473 1.461 -2.176 1.00 93.19 94 TYR A C 1
ATOM 655 O O . TYR A 1 94 ? 7.350 0.828 -2.769 1.00 93.19 94 TYR A O 1
ATOM 663 N N . GLY A 1 95 ? 6.690 2.680 -1.678 1.00 94.75 95 GLY A N 1
ATOM 664 C CA . GLY A 1 95 ? 7.993 3.340 -1.709 1.00 94.75 95 GLY A CA 1
ATOM 665 C C . GLY A 1 95 ? 9.057 2.528 -0.971 1.00 94.75 95 GLY A C 1
ATOM 666 O O . GLY A 1 95 ? 10.119 2.239 -1.526 1.00 94.75 95 GLY A O 1
ATOM 667 N N . LEU A 1 96 ? 8.760 2.095 0.258 1.00 93.56 96 LEU A N 1
ATOM 668 C CA . LEU A 1 96 ? 9.651 1.244 1.053 1.00 93.56 96 LEU A CA 1
ATOM 669 C C . LEU A 1 96 ? 9.919 -0.101 0.364 1.00 93.56 96 LEU A C 1
ATOM 671 O O . LEU A 1 96 ? 11.081 -0.481 0.203 1.00 93.56 96 LEU A O 1
ATOM 675 N N . ALA A 1 97 ? 8.873 -0.779 -0.115 1.00 95.31 97 ALA A N 1
ATOM 676 C CA . ALA A 1 97 ? 9.009 -2.036 -0.849 1.00 95.31 97 ALA A CA 1
ATOM 677 C C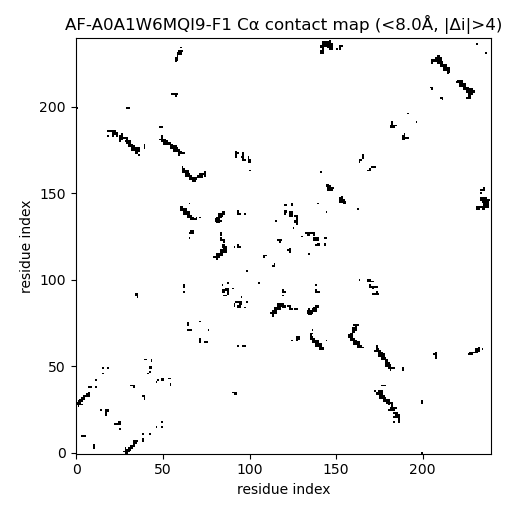 . ALA A 1 97 ? 9.844 -1.872 -2.134 1.00 95.31 97 ALA A C 1
ATOM 679 O O . ALA A 1 97 ? 10.623 -2.758 -2.483 1.00 95.31 97 ALA A O 1
ATOM 680 N N . THR A 1 98 ? 9.759 -0.723 -2.811 1.00 97.06 98 THR A N 1
ATOM 681 C CA . THR A 1 98 ? 10.588 -0.405 -3.985 1.00 97.06 98 THR A CA 1
ATOM 682 C C . THR A 1 98 ? 12.066 -0.288 -3.619 1.00 97.06 98 THR A C 1
ATOM 684 O O . THR A 1 98 ? 12.923 -0.879 -4.281 1.00 97.06 98 THR A O 1
ATOM 687 N N . VAL A 1 99 ? 12.385 0.440 -2.543 1.00 96.81 99 VAL A N 1
ATOM 688 C CA . VAL A 1 99 ? 13.765 0.560 -2.041 1.00 96.81 99 VAL A CA 1
ATOM 689 C C . VAL A 1 99 ? 14.325 -0.818 -1.687 1.00 96.81 99 VAL A C 1
ATOM 691 O O . VAL A 1 99 ? 15.446 -1.155 -2.074 1.00 96.81 99 VAL A O 1
ATOM 694 N N . GLU A 1 100 ? 13.530 -1.634 -0.994 1.00 96.56 100 GLU A N 1
ATOM 695 C CA . GLU A 1 100 ? 13.891 -3.001 -0.619 1.00 96.56 100 GLU A CA 1
ATOM 696 C C . GLU A 1 100 ? 14.045 -3.931 -1.815 1.00 96.56 100 GLU A C 1
ATOM 698 O O . GLU A 1 100 ? 14.923 -4.782 -1.791 1.00 96.56 100 GLU A O 1
ATOM 703 N N . THR A 1 101 ? 13.241 -3.760 -2.859 1.00 97.00 101 THR A N 1
ATOM 704 C CA . THR A 1 101 ? 13.331 -4.535 -4.100 1.00 97.00 101 THR A CA 1
ATOM 705 C C . THR A 1 101 ? 14.621 -4.215 -4.848 1.00 97.00 101 THR A C 1
ATOM 707 O O . THR A 1 101 ? 15.341 -5.107 -5.299 1.00 97.00 101 THR A O 1
ATOM 710 N N . LEU A 1 102 ? 14.962 -2.928 -4.946 1.00 96.25 102 LEU A N 1
ATOM 711 C CA . LEU A 1 102 ? 16.126 -2.464 -5.697 1.00 96.25 102 LEU A CA 1
ATOM 712 C C . LEU A 1 102 ? 17.445 -2.626 -4.923 1.00 96.25 102 LEU A C 1
ATOM 714 O O . LEU A 1 102 ? 18.513 -2.590 -5.539 1.00 96.25 102 LEU A O 1
ATOM 718 N N . LYS A 1 103 ? 17.399 -2.844 -3.600 1.00 93.00 103 LYS A N 1
ATOM 719 C CA . LYS A 1 103 ? 18.543 -3.158 -2.718 1.00 93.00 103 LYS A CA 1
ATOM 720 C C . LYS A 1 103 ? 19.773 -2.299 -3.044 1.00 93.00 103 LYS A C 1
ATOM 722 O O . LYS A 1 103 ? 19.776 -1.080 -2.886 1.00 93.00 103 LYS A O 1
ATOM 727 N N . ALA A 1 104 ? 20.831 -2.942 -3.541 1.00 91.94 104 ALA A N 1
ATOM 728 C CA . ALA A 1 104 ? 22.116 -2.328 -3.852 1.00 91.94 104 ALA A CA 1
ATOM 729 C C . ALA A 1 104 ? 22.076 -1.360 -5.050 1.00 91.94 104 ALA A C 1
ATOM 731 O O . ALA A 1 104 ? 22.969 -0.525 -5.187 1.00 91.94 104 ALA A O 1
ATOM 732 N N . ALA A 1 105 ? 21.066 -1.448 -5.921 1.00 94.25 105 ALA A N 1
ATOM 733 C CA . ALA A 1 105 ? 20.925 -0.546 -7.059 1.00 94.25 105 ALA A CA 1
ATOM 734 C C . ALA A 1 105 ? 20.369 0.825 -6.649 1.00 94.25 105 ALA A C 1
ATOM 736 O O . ALA A 1 105 ? 20.716 1.825 -7.279 1.00 94.25 105 ALA A O 1
ATOM 737 N N . TRP A 1 106 ? 19.563 0.899 -5.583 1.00 95.94 106 TRP A N 1
ATOM 738 C CA . TRP A 1 106 ? 18.848 2.119 -5.196 1.00 95.94 106 TRP A CA 1
ATOM 739 C C . TRP A 1 106 ? 19.749 3.356 -5.019 1.00 95.94 106 TRP A C 1
ATOM 741 O O . TRP A 1 106 ? 19.478 4.369 -5.670 1.00 95.94 106 TRP A O 1
ATOM 751 N N . PRO A 1 107 ? 20.875 3.305 -4.269 1.00 96.00 107 PRO A N 1
ATOM 752 C CA . PRO A 1 107 ? 21.745 4.475 -4.113 1.00 96.00 107 PRO A CA 1
ATOM 753 C C . PRO A 1 107 ? 22.316 4.978 -5.445 1.00 96.00 107 PRO A C 1
ATOM 755 O O . PRO A 1 107 ? 22.444 6.182 -5.663 1.00 96.00 107 PRO A O 1
ATOM 758 N N . ARG A 1 108 ? 22.627 4.060 -6.371 1.00 95.69 108 ARG A N 1
ATOM 759 C CA . ARG A 1 108 ? 23.133 4.403 -7.706 1.00 95.69 108 ARG A CA 1
ATOM 760 C C . ARG A 1 108 ? 22.054 5.056 -8.570 1.00 95.69 108 ARG A C 1
ATOM 762 O O . ARG A 1 108 ? 22.373 5.955 -9.343 1.00 95.69 108 ARG A O 1
ATOM 769 N N . LEU A 1 109 ? 20.807 4.596 -8.470 1.00 96.19 109 LEU A N 1
ATOM 770 C CA . LEU A 1 109 ? 19.672 5.173 -9.195 1.00 96.19 109 LEU A CA 1
ATOM 771 C C . LEU A 1 109 ? 19.360 6.585 -8.677 1.00 96.19 109 LEU A C 1
ATOM 773 O O . LEU A 1 109 ? 19.194 7.498 -9.485 1.00 96.19 109 LEU A O 1
ATOM 777 N N . LEU A 1 110 ? 19.393 6.787 -7.354 1.00 95.81 110 LEU A N 1
ATOM 778 C CA . LEU A 1 110 ? 19.261 8.106 -6.725 1.00 95.81 110 LEU A CA 1
ATOM 779 C C . LEU A 1 110 ? 20.366 9.076 -7.153 1.00 95.81 110 LEU A C 1
ATOM 781 O O . LEU A 1 110 ? 20.072 10.211 -7.513 1.00 95.81 110 LEU A O 1
ATOM 785 N N . ALA A 1 111 ? 21.627 8.631 -7.178 1.00 96.56 111 ALA A N 1
ATOM 786 C CA . ALA A 1 111 ? 22.757 9.460 -7.613 1.00 96.56 111 ALA A CA 1
ATOM 787 C C . ALA A 1 111 ? 22.643 9.926 -9.078 1.00 96.56 111 ALA A C 1
ATOM 789 O O . ALA A 1 111 ? 23.295 10.888 -9.476 1.00 96.56 111 ALA A O 1
ATOM 790 N N . LYS A 1 112 ? 21.823 9.238 -9.880 1.00 96.31 112 LYS A N 1
ATOM 791 C CA . LYS A 1 112 ? 21.499 9.595 -11.264 1.00 96.31 112 LYS A CA 1
ATOM 792 C C . LYS A 1 112 ? 20.175 10.351 -11.409 1.00 96.31 112 LYS A C 1
ATOM 794 O O . LYS A 1 112 ? 19.780 10.627 -12.536 1.00 96.31 112 LYS A O 1
ATOM 799 N N . SER A 1 113 ? 19.483 10.636 -10.305 1.00 96.44 113 SER A N 1
ATOM 800 C CA . SER A 1 113 ? 18.169 11.290 -10.296 1.00 96.44 113 SER A CA 1
ATOM 801 C C . SER A 1 113 ? 17.127 10.576 -11.169 1.00 96.44 113 SER A C 1
ATOM 803 O O . SER A 1 113 ? 16.312 11.223 -11.818 1.00 96.44 113 SER A O 1
ATOM 805 N N . LEU A 1 114 ? 17.174 9.239 -11.216 1.00 96.19 114 LEU A N 1
ATOM 806 C CA . LEU A 1 114 ? 16.214 8.440 -11.987 1.00 96.19 114 LEU A CA 1
ATOM 807 C C . LEU A 1 114 ? 14.866 8.255 -11.274 1.00 96.19 114 LEU A C 1
ATOM 809 O O . LEU A 1 114 ? 13.844 8.355 -11.950 1.00 96.19 114 LEU A O 1
ATOM 813 N N . PRO A 1 115 ? 14.812 7.995 -9.954 1.00 96.94 115 PRO A N 1
ATOM 814 C CA . PRO A 1 115 ? 13.533 7.900 -9.267 1.00 96.94 115 PRO A CA 1
ATOM 815 C C . PRO A 1 115 ? 12.883 9.287 -9.158 1.00 96.94 115 PRO A C 1
ATOM 817 O O . PRO A 1 115 ? 13.471 10.211 -8.594 1.00 96.94 115 PRO A O 1
ATOM 820 N N . ILE A 1 116 ? 11.666 9.420 -9.680 1.00 96.44 116 ILE A N 1
ATOM 821 C CA . ILE A 1 116 ? 10.788 10.581 -9.533 1.00 96.44 116 ILE A CA 1
ATOM 822 C C . ILE A 1 116 ? 9.786 10.244 -8.433 1.00 96.44 116 ILE A C 1
ATOM 824 O O . ILE A 1 116 ? 8.921 9.388 -8.615 1.00 96.44 116 ILE A O 1
ATOM 828 N N . THR A 1 117 ? 9.918 10.898 -7.283 1.00 95.88 117 THR A N 1
ATOM 829 C CA . THR A 1 117 ? 9.062 10.633 -6.124 1.00 95.88 117 THR A CA 1
ATOM 830 C C . THR A 1 117 ? 7.664 11.211 -6.313 1.00 95.88 117 THR A C 1
ATOM 832 O O . THR A 1 117 ? 7.534 12.389 -6.648 1.00 95.88 117 THR A O 1
ATOM 835 N N . THR A 1 118 ? 6.641 10.413 -6.031 1.00 94.81 118 THR A N 1
ATOM 836 C CA . THR A 1 118 ? 5.229 10.815 -5.968 1.00 94.81 118 THR A CA 1
ATOM 837 C C . THR A 1 118 ? 4.676 10.627 -4.561 1.00 94.81 118 THR A C 1
ATOM 839 O O . THR A 1 118 ? 5.310 9.978 -3.730 1.00 94.81 118 THR A O 1
ATOM 842 N N . ASP A 1 119 ? 3.502 11.190 -4.283 1.00 89.00 119 ASP A N 1
ATOM 843 C CA . ASP A 1 119 ? 2.920 11.151 -2.937 1.00 89.00 119 ASP A CA 1
ATOM 844 C C . ASP A 1 119 ? 2.521 9.730 -2.508 1.00 89.00 119 ASP A C 1
ATOM 846 O O . ASP A 1 119 ? 2.770 9.354 -1.365 1.00 89.00 119 ASP A O 1
ATOM 850 N N . ASP A 1 120 ? 1.975 8.933 -3.432 1.00 87.81 120 ASP A N 1
ATOM 851 C CA . ASP A 1 120 ? 1.480 7.572 -3.194 1.00 87.81 120 ASP A CA 1
ATOM 852 C C . ASP A 1 120 ? 1.540 6.695 -4.469 1.00 87.81 120 ASP A C 1
ATOM 854 O O . ASP A 1 120 ? 2.015 7.120 -5.534 1.00 87.81 120 ASP A O 1
ATOM 858 N N . ALA A 1 121 ? 1.062 5.448 -4.363 1.00 89.81 121 ALA A N 1
ATOM 859 C CA . ALA A 1 121 ? 0.990 4.483 -5.465 1.00 89.81 121 ALA A CA 1
ATOM 860 C C . ALA A 1 121 ? 0.067 4.907 -6.619 1.00 89.81 121 ALA A C 1
ATOM 862 O O . ALA A 1 121 ? 0.389 4.635 -7.780 1.00 89.81 121 ALA A O 1
ATOM 863 N N . LEU A 1 122 ? -1.049 5.585 -6.328 1.00 88.06 122 LEU A N 1
ATOM 864 C CA . LEU A 1 122 ? -1.990 6.075 -7.342 1.00 88.06 122 LEU A CA 1
ATOM 865 C C . LEU A 1 122 ? -1.358 7.202 -8.169 1.00 88.06 122 LEU A C 1
ATOM 867 O O . LEU A 1 122 ? -1.438 7.229 -9.398 1.00 88.06 122 LEU A O 1
ATOM 871 N N . SER A 1 123 ? -0.670 8.115 -7.493 1.00 90.12 123 SER A N 1
ATOM 872 C CA . SER A 1 123 ? 0.112 9.190 -8.093 1.00 90.12 123 SER A CA 1
ATOM 873 C C . SER A 1 123 ? 1.256 8.626 -8.933 1.00 90.12 123 SER A C 1
ATOM 875 O O . SER A 1 123 ? 1.552 9.147 -10.007 1.00 90.12 123 SER A O 1
ATOM 877 N N . SER A 1 124 ? 1.864 7.519 -8.494 1.00 95.06 124 SER A N 1
ATOM 878 C CA . SER A 1 124 ? 2.914 6.855 -9.263 1.00 95.06 124 SER A CA 1
ATOM 879 C C . SER A 1 124 ? 2.396 6.220 -10.552 1.00 95.06 124 SER A C 1
ATOM 881 O O . SER A 1 124 ? 2.966 6.440 -11.622 1.00 95.06 124 SER A O 1
ATOM 883 N N . TRP A 1 125 ? 1.272 5.500 -10.474 1.00 94.12 125 TRP A N 1
ATOM 884 C CA . TRP A 1 125 ? 0.595 4.948 -11.648 1.00 94.12 125 TRP A CA 1
ATOM 885 C C . TRP A 1 125 ? 0.143 6.050 -12.616 1.00 94.12 125 TRP A C 1
ATOM 887 O O . TRP A 1 125 ? 0.462 5.995 -13.803 1.00 94.12 125 TRP A O 1
ATOM 897 N N . SER A 1 126 ? -0.536 7.087 -12.118 1.00 91.62 126 SER A N 1
ATOM 898 C CA . SER A 1 126 ? -1.049 8.177 -12.960 1.00 91.62 126 SER A CA 1
ATOM 899 C C . SER A 1 126 ? 0.062 8.962 -13.665 1.00 91.62 126 SER A C 1
ATOM 901 O O . SER A 1 126 ? -0.131 9.398 -14.799 1.00 91.62 126 SER A O 1
ATOM 903 N N . ALA A 1 127 ? 1.245 9.089 -13.052 1.00 93.88 127 ALA A N 1
ATOM 904 C CA . ALA A 1 127 ? 2.411 9.689 -13.695 1.00 93.88 127 ALA A CA 1
ATOM 905 C C . ALA A 1 127 ? 2.902 8.882 -14.910 1.00 93.88 127 ALA A C 1
ATOM 907 O O . ALA A 1 127 ? 3.389 9.470 -15.871 1.00 93.88 127 ALA A O 1
ATOM 908 N N . VAL A 1 128 ? 2.763 7.556 -14.894 1.00 94.50 128 VAL A N 1
ATOM 909 C CA . VAL A 1 128 ? 3.114 6.690 -16.032 1.00 94.50 128 VAL A CA 1
ATOM 910 C C . VAL A 1 128 ? 2.015 6.706 -17.089 1.00 94.50 128 VAL A C 1
ATOM 912 O O . VAL A 1 128 ? 2.304 6.844 -18.275 1.00 94.50 128 VAL A O 1
ATOM 915 N N . GLU A 1 129 ? 0.762 6.593 -16.652 1.00 91.94 129 GLU A N 1
ATOM 916 C CA . GLU A 1 129 ? -0.411 6.499 -17.524 1.00 91.94 129 GLU A CA 1
ATOM 917 C C . GLU A 1 129 ? -0.662 7.797 -18.303 1.00 91.94 129 GLU A C 1
ATOM 919 O O . GLU A 1 129 ? -0.904 7.788 -19.509 1.00 91.94 129 GLU A O 1
ATOM 924 N N . TYR A 1 130 ? -0.562 8.937 -17.616 1.00 90.12 130 TYR A N 1
ATOM 925 C CA . TYR A 1 130 ? -0.970 10.239 -18.145 1.00 90.12 130 TYR A CA 1
ATOM 926 C C . TYR A 1 130 ? 0.184 11.241 -18.279 1.00 90.12 130 TYR A C 1
ATOM 928 O O . TYR A 1 130 ? -0.018 12.336 -18.797 1.00 90.12 130 TYR A O 1
ATOM 936 N N . GLY A 1 131 ? 1.404 10.904 -17.847 1.00 80.62 131 GLY A N 1
ATOM 937 C CA . GLY A 1 131 ? 2.552 11.826 -17.819 1.00 80.62 131 GLY A CA 1
ATOM 938 C C . GLY A 1 131 ? 3.235 12.097 -19.164 1.00 80.62 131 GLY A C 1
ATOM 939 O O . GLY A 1 131 ? 4.347 12.618 -19.183 1.00 80.62 131 GLY A O 1
ATOM 940 N N . PHE A 1 132 ? 2.610 11.750 -20.295 1.00 71.88 132 PHE A N 1
ATOM 941 C CA . PHE A 1 132 ? 3.096 12.056 -21.652 1.00 71.88 132 PHE A CA 1
ATOM 942 C C . PHE A 1 132 ? 4.568 11.669 -21.917 1.00 71.88 132 PHE A C 1
ATOM 944 O O . PHE A 1 132 ? 5.316 12.410 -22.557 1.00 71.88 132 PHE A O 1
ATOM 951 N N . GLY A 1 133 ? 4.990 10.487 -21.457 1.00 66.69 133 GLY A N 1
ATOM 952 C CA . GLY A 1 133 ? 6.275 9.883 -21.829 1.00 66.69 133 GLY A CA 1
ATOM 953 C C . GLY A 1 133 ? 7.413 10.045 -20.819 1.00 66.69 133 GLY A C 1
ATOM 954 O O . GLY A 1 133 ? 8.506 9.536 -21.067 1.00 66.69 133 GLY A O 1
ATOM 955 N N . THR A 1 134 ? 7.213 10.704 -19.674 1.00 85.06 134 THR A N 1
ATOM 956 C CA . THR A 1 134 ? 8.161 10.627 -18.547 1.00 85.06 134 THR A CA 1
ATOM 957 C C . THR A 1 134 ? 7.436 10.803 -17.208 1.00 85.06 134 THR A C 1
ATOM 959 O O . THR A 1 134 ? 6.814 11.844 -17.007 1.00 85.06 134 THR A O 1
ATOM 962 N N . PRO A 1 135 ? 7.574 9.862 -16.256 1.00 89.31 135 PRO A N 1
ATOM 963 C CA . PRO A 1 135 ? 8.334 8.610 -16.341 1.00 89.31 135 PRO A CA 1
ATOM 964 C C . PRO A 1 135 ? 7.667 7.559 -17.243 1.00 89.31 135 PRO A C 1
ATOM 966 O O . PRO A 1 135 ? 6.451 7.507 -17.355 1.00 89.31 135 PRO A O 1
ATOM 969 N N . ALA A 1 136 ? 8.469 6.708 -17.891 1.00 90.94 136 ALA A N 1
ATOM 970 C CA . ALA A 1 136 ? 7.951 5.679 -18.806 1.00 90.94 136 ALA A CA 1
ATOM 971 C C . ALA A 1 136 ? 7.442 4.416 -18.085 1.00 90.94 136 ALA A C 1
ATOM 973 O O . ALA A 1 136 ? 6.730 3.596 -18.668 1.00 90.94 136 ALA A O 1
ATOM 974 N N . TYR A 1 137 ? 7.833 4.245 -16.826 1.00 95.56 137 TYR A N 1
ATOM 975 C CA . TYR A 1 137 ? 7.370 3.187 -15.940 1.00 95.56 137 TYR A CA 1
ATOM 976 C C . TYR A 1 137 ? 7.468 3.639 -14.483 1.00 95.56 137 TYR A C 1
ATOM 978 O O . TYR A 1 137 ? 8.141 4.625 -14.168 1.00 95.56 137 TYR A O 1
ATOM 986 N N . GLY A 1 138 ? 6.784 2.941 -13.588 1.00 97.06 138 GLY A N 1
ATOM 987 C CA . GLY A 1 138 ? 6.671 3.347 -12.194 1.00 97.06 138 GLY A CA 1
ATOM 988 C C . GLY A 1 138 ? 6.234 2.209 -11.292 1.00 97.06 138 GLY A C 1
ATOM 989 O O . GLY A 1 138 ? 5.620 1.249 -11.751 1.00 97.06 138 GLY A O 1
ATOM 990 N 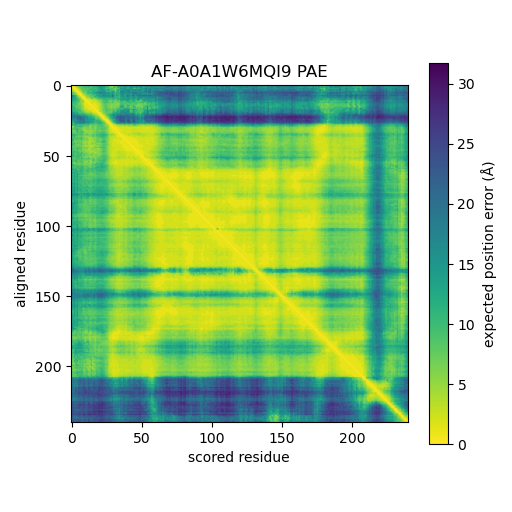N . PHE A 1 139 ? 6.592 2.314 -10.019 1.00 97.75 139 PHE A N 1
ATOM 991 C CA . PHE A 1 139 ? 6.217 1.336 -9.008 1.00 97.75 139 PHE A CA 1
ATOM 992 C C . PHE A 1 139 ? 4.847 1.679 -8.427 1.00 97.75 139 PHE A C 1
ATOM 994 O O . PHE A 1 139 ? 4.626 2.784 -7.948 1.00 97.75 139 PHE A O 1
ATOM 1001 N N . THR A 1 140 ? 3.918 0.735 -8.449 1.00 95.12 140 THR A N 1
ATOM 1002 C CA . THR A 1 140 ? 2.553 0.934 -7.958 1.00 95.12 140 THR A CA 1
ATOM 1003 C C . THR A 1 140 ? 2.016 -0.348 -7.321 1.00 95.12 140 THR A C 1
ATOM 1005 O O . THR A 1 140 ? 2.745 -1.330 -7.175 1.00 95.12 140 THR A O 1
ATOM 1008 N N . GLY A 1 141 ? 0.760 -0.321 -6.885 1.00 91.44 141 GLY A N 1
ATOM 1009 C CA . GLY A 1 141 ? 0.054 -1.502 -6.407 1.00 91.44 141 GLY A CA 1
ATOM 1010 C C . GLY A 1 141 ? -0.640 -2.240 -7.537 1.00 91.44 141 GLY A C 1
ATOM 1011 O O . GLY A 1 141 ? -1.184 -1.618 -8.452 1.00 91.44 141 GLY A O 1
ATOM 1012 N N . LYS A 1 142 ? -0.675 -3.569 -7.449 1.00 90.50 142 LYS A N 1
ATOM 1013 C CA . LYS A 1 142 ? -1.405 -4.428 -8.390 1.00 90.50 142 LYS A CA 1
ATOM 1014 C C . LYS A 1 142 ? -2.865 -4.010 -8.528 1.00 90.50 142 LYS A C 1
ATOM 1016 O O . LYS A 1 142 ? -3.372 -3.880 -9.645 1.00 90.50 142 LYS A O 1
ATOM 1021 N N . SER A 1 143 ? -3.481 -3.640 -7.403 1.00 84.56 143 SER A N 1
ATOM 1022 C CA . SER A 1 143 ? -4.843 -3.099 -7.347 1.00 84.56 143 SER A CA 1
ATOM 1023 C C . SER A 1 143 ? -5.112 -1.907 -8.277 1.00 84.56 143 SER A C 1
ATOM 1025 O O . SER A 1 143 ? -6.260 -1.727 -8.688 1.00 84.56 143 SER A O 1
ATOM 1027 N N . GLN A 1 144 ? -4.085 -1.120 -8.628 1.00 87.31 144 GLN A N 1
ATOM 1028 C CA . GLN A 1 144 ? -4.199 0.075 -9.473 1.00 87.31 144 GLN A CA 1
ATOM 1029 C C . GLN A 1 144 ? -4.203 -0.239 -10.974 1.00 87.31 144 GLN A C 1
ATOM 1031 O O . GLN A 1 144 ? -4.748 0.530 -11.764 1.00 87.31 144 GLN A O 1
ATOM 1036 N N . ILE A 1 145 ? -3.594 -1.355 -11.382 1.00 88.31 145 ILE A N 1
ATOM 1037 C CA . ILE A 1 145 ? -3.271 -1.633 -12.795 1.00 88.31 145 ILE A CA 1
ATOM 1038 C C . ILE A 1 145 ? -4.024 -2.820 -13.389 1.00 88.31 145 ILE A C 1
ATOM 1040 O O . ILE A 1 145 ? -3.868 -3.127 -14.570 1.00 88.31 145 ILE A O 1
ATOM 1044 N N . CYS A 1 146 ? -4.845 -3.487 -12.589 1.00 86.38 146 CYS A N 1
ATOM 1045 C CA . CYS A 1 146 ? -5.576 -4.664 -13.017 1.00 86.38 146 CYS A CA 1
ATOM 1046 C C . CYS A 1 146 ? -7.089 -4.535 -12.731 1.00 86.38 146 CYS A C 1
ATOM 1048 O O . CYS A 1 146 ? -7.513 -3.743 -11.888 1.00 86.38 146 CYS A O 1
ATOM 1050 N N . THR A 1 147 ? -7.917 -5.329 -13.426 1.00 79.81 147 THR A N 1
ATOM 1051 C CA . THR A 1 147 ? -9.340 -5.628 -13.109 1.00 79.81 147 THR A CA 1
ATOM 1052 C C . THR A 1 147 ? -9.596 -7.144 -12.939 1.00 79.81 147 THR A C 1
ATOM 1054 O O . THR A 1 147 ? -9.098 -7.941 -13.728 1.00 79.81 147 THR A O 1
ATOM 1057 N N . ASN A 1 148 ? -10.257 -7.584 -11.853 1.00 71.50 148 ASN A N 1
ATOM 1058 C CA . ASN A 1 148 ? -10.555 -9.008 -11.642 1.00 71.50 148 ASN A CA 1
ATOM 1059 C C . ASN A 1 148 ? -11.938 -9.272 -12.218 1.00 71.50 148 ASN A C 1
ATOM 1061 O O . ASN A 1 148 ? -12.963 -9.066 -11.565 1.00 71.50 148 ASN A O 1
ATOM 1065 N N . VAL A 1 149 ? -11.962 -9.700 -13.475 1.00 63.19 149 VAL A N 1
ATOM 1066 C CA . VAL A 1 149 ? -13.199 -10.042 -14.164 1.00 63.19 149 VAL A CA 1
ATOM 1067 C C . VAL A 1 149 ? -13.362 -11.552 -14.067 1.00 63.19 149 VAL A C 1
ATOM 1069 O O . VAL A 1 149 ? -12.614 -12.320 -14.666 1.00 63.19 149 VAL A O 1
ATOM 1072 N N . THR A 1 150 ? -14.355 -12.006 -13.299 1.00 67.56 150 THR A N 1
ATOM 1073 C CA . THR A 1 150 ? -14.737 -13.430 -13.181 1.00 67.56 150 THR A CA 1
ATOM 1074 C C . THR A 1 150 ? -13.653 -14.376 -12.636 1.00 67.56 150 THR A C 1
ATOM 1076 O O . THR A 1 150 ? -13.639 -15.558 -12.968 1.00 67.56 150 THR A O 1
ATOM 1079 N N . GLY A 1 151 ? -12.765 -13.891 -11.766 1.00 70.25 151 GLY A N 1
ATOM 1080 C CA . GLY A 1 151 ? -11.704 -14.699 -11.153 1.00 70.25 151 GLY A CA 1
ATOM 1081 C C . GLY A 1 151 ? -10.405 -14.744 -11.958 1.00 70.25 151 GLY A C 1
ATOM 1082 O O . GLY A 1 151 ? -9.485 -15.455 -11.563 1.00 70.25 151 GLY A O 1
ATOM 1083 N N . ALA A 1 152 ? -10.320 -13.992 -13.058 1.00 78.12 152 ALA A N 1
ATOM 1084 C CA . ALA A 1 152 ? -9.107 -13.806 -13.839 1.00 78.12 152 ALA A CA 1
ATOM 1085 C C . ALA A 1 152 ? -8.593 -12.370 -13.686 1.00 78.12 152 ALA A C 1
ATOM 1087 O O . ALA A 1 152 ? -9.370 -11.414 -13.723 1.00 78.12 152 ALA A O 1
ATOM 1088 N N . GLU A 1 153 ? -7.279 -12.232 -13.533 1.00 85.19 153 GLU A N 1
ATOM 1089 C CA . GLU A 1 153 ? -6.589 -10.945 -13.549 1.00 85.19 153 GLU A CA 1
ATOM 1090 C C . GLU A 1 153 ? -6.526 -10.422 -14.988 1.00 85.19 153 GLU A C 1
ATOM 1092 O O . GLU A 1 153 ? -6.030 -11.103 -15.888 1.00 85.19 153 GLU A O 1
ATOM 1097 N N . VAL A 1 154 ? -7.059 -9.224 -15.216 1.00 85.56 154 VAL A N 1
ATOM 1098 C CA . VAL A 1 154 ? -7.080 -8.564 -16.521 1.00 85.56 154 VAL A CA 1
ATOM 1099 C C . VAL A 1 154 ? -6.380 -7.219 -16.413 1.00 85.56 154 VAL A C 1
ATOM 1101 O O . VAL A 1 154 ? -6.859 -6.312 -15.737 1.00 85.56 154 VAL A O 1
ATOM 1104 N N . TYR A 1 155 ? -5.269 -7.075 -17.120 1.00 89.19 155 TYR A N 1
ATOM 1105 C CA . TYR A 1 155 ? -4.521 -5.825 -17.213 1.00 89.19 155 TYR A CA 1
ATOM 1106 C C . TYR A 1 155 ? -4.937 -5.029 -18.447 1.00 89.19 155 TYR A C 1
ATOM 1108 O O . TYR A 1 155 ? -5.547 -5.561 -19.380 1.00 89.19 155 TYR A O 1
ATOM 1116 N N . GLU A 1 156 ? -4.586 -3.748 -18.466 1.00 88.00 156 GLU A N 1
ATOM 1117 C CA . GLU A 1 156 ? -4.838 -2.897 -19.621 1.00 88.00 156 GLU A CA 1
ATOM 1118 C C . GLU A 1 156 ? -4.121 -3.422 -20.872 1.00 88.00 156 GLU A C 1
ATOM 1120 O O . GLU A 1 156 ? -2.931 -3.749 -20.850 1.00 88.00 156 GLU A O 1
ATOM 1125 N N . SER A 1 157 ? -4.857 -3.527 -21.979 1.00 90.00 157 SER A N 1
ATOM 1126 C CA . SER A 1 157 ? -4.312 -4.038 -23.236 1.00 90.00 157 SER A CA 1
ATOM 1127 C C . SER A 1 157 ? -3.174 -3.148 -23.731 1.00 90.00 157 SER A C 1
ATOM 1129 O O . SER A 1 157 ? -3.361 -1.953 -23.928 1.00 90.00 157 SER A O 1
ATOM 1131 N N . GLY A 1 158 ? -2.017 -3.748 -24.015 1.00 90.50 158 GLY A N 1
ATOM 1132 C CA . GLY A 1 158 ? -0.825 -3.021 -24.464 1.00 90.50 158 GLY A CA 1
ATOM 1133 C C . GLY A 1 158 ? 0.037 -2.460 -23.331 1.00 90.50 158 GLY A C 1
ATOM 1134 O O . GLY A 1 158 ? 1.085 -1.887 -23.620 1.00 90.50 158 GLY A O 1
ATOM 1135 N N . SER A 1 159 ? -0.360 -2.665 -22.072 1.00 94.06 159 SER A N 1
ATOM 1136 C CA . SER A 1 159 ? 0.488 -2.392 -20.914 1.00 94.06 159 SER A CA 1
ATOM 1137 C C . SER A 1 159 ? 1.407 -3.572 -20.584 1.00 94.06 159 SER A C 1
ATOM 1139 O O . SER A 1 159 ? 1.168 -4.716 -20.979 1.00 94.06 159 SER A O 1
ATOM 1141 N N . TYR A 1 160 ? 2.462 -3.279 -19.832 1.00 96.44 160 TYR A N 1
ATOM 1142 C CA . TYR A 1 160 ? 3.437 -4.232 -19.325 1.00 96.44 160 TYR A CA 1
ATOM 1143 C C . TYR A 1 160 ? 3.564 -4.045 -17.819 1.00 96.44 160 TYR A C 1
ATOM 1145 O O . TYR A 1 160 ? 3.525 -2.922 -17.314 1.00 96.44 160 TYR A O 1
ATOM 1153 N N . HIS A 1 161 ? 3.739 -5.146 -17.101 1.00 96.88 161 HIS A N 1
ATOM 1154 C CA . HIS A 1 161 ? 3.912 -5.117 -15.657 1.00 96.88 161 HIS A CA 1
ATOM 1155 C C . HIS A 1 161 ? 4.865 -6.215 -15.191 1.00 96.88 161 HIS A C 1
ATOM 1157 O O . HIS A 1 161 ? 5.094 -7.194 -15.907 1.00 96.88 161 HIS A O 1
ATOM 1163 N N . HIS A 1 162 ? 5.418 -6.045 -13.995 1.00 97.38 162 HIS A N 1
ATOM 1164 C CA . HIS A 1 162 ? 6.206 -7.061 -13.315 1.00 97.38 162 HIS A CA 1
ATOM 1165 C C . HIS A 1 162 ? 5.920 -7.068 -11.823 1.00 97.38 162 HIS A C 1
ATOM 1167 O O . HIS A 1 162 ? 6.207 -6.093 -11.119 1.00 97.38 162 HIS A O 1
ATOM 1173 N N . GLU A 1 163 ? 5.443 -8.221 -11.366 1.00 96.25 163 GLU A N 1
ATOM 1174 C CA . GLU A 1 163 ? 5.089 -8.458 -9.980 1.00 96.25 163 GLU A CA 1
ATOM 1175 C C . GLU A 1 163 ? 6.336 -8.806 -9.161 1.00 96.25 163 GLU A C 1
ATOM 1177 O O . GLU A 1 163 ? 7.052 -9.773 -9.448 1.00 96.25 163 GLU A O 1
ATOM 1182 N N . TYR A 1 164 ? 6.568 -8.049 -8.093 1.00 96.38 164 TYR A N 1
ATOM 1183 C CA . TYR A 1 164 ? 7.562 -8.383 -7.082 1.00 96.38 164 TYR A CA 1
ATOM 1184 C C . TYR A 1 164 ? 6.915 -9.169 -5.944 1.00 96.38 164 TYR A C 1
ATOM 1186 O O . TYR A 1 164 ? 5.812 -8.869 -5.500 1.00 96.38 164 TYR A O 1
ATOM 1194 N N . VAL A 1 165 ? 7.622 -10.169 -5.424 1.00 93.62 165 VAL A N 1
ATOM 1195 C CA . VAL A 1 165 ? 7.078 -11.127 -4.458 1.00 93.62 165 VAL A CA 1
ATOM 1196 C C . VAL A 1 165 ? 7.556 -10.807 -3.043 1.00 93.62 165 VAL A C 1
ATOM 1198 O O . VAL A 1 165 ? 8.760 -10.820 -2.756 1.00 93.62 165 VAL A O 1
ATOM 1201 N N . LEU A 1 166 ? 6.605 -10.592 -2.128 1.00 91.69 166 LEU A N 1
ATOM 1202 C CA . LEU A 1 166 ? 6.867 -10.434 -0.694 1.00 91.69 166 LEU A CA 1
ATOM 1203 C C . LEU A 1 166 ? 7.620 -11.653 -0.128 1.00 91.69 166 LEU A C 1
ATOM 1205 O O . LEU A 1 166 ? 7.276 -12.805 -0.384 1.00 91.69 166 LEU A O 1
ATOM 1209 N N . GLY A 1 167 ? 8.661 -11.397 0.662 1.00 93.00 167 GLY A N 1
ATOM 1210 C CA . GLY A 1 167 ? 9.559 -12.404 1.232 1.00 93.00 167 GLY A CA 1
ATOM 1211 C C . GLY A 1 167 ? 10.708 -12.821 0.307 1.00 93.00 167 GLY A C 1
ATOM 1212 O O . GLY A 1 167 ? 11.674 -13.420 0.781 1.00 93.00 167 GLY A O 1
ATOM 1213 N N . ARG A 1 168 ? 10.646 -12.477 -0.987 1.00 95.19 168 ARG A N 1
ATOM 1214 C CA . ARG A 1 168 ? 11.721 -12.713 -1.965 1.00 95.19 168 ARG A CA 1
ATOM 1215 C C . ARG A 1 168 ? 12.384 -11.404 -2.388 1.00 95.19 168 ARG A C 1
ATOM 1217 O O . ARG A 1 168 ? 13.594 -11.223 -2.216 1.00 95.19 168 ARG A O 1
ATOM 1224 N N . ASP A 1 169 ? 11.581 -10.501 -2.932 1.00 96.12 169 ASP A N 1
ATOM 1225 C CA . ASP A 1 169 ? 12.043 -9.260 -3.546 1.00 96.12 169 ASP A CA 1
ATOM 1226 C C . ASP A 1 169 ? 12.100 -8.137 -2.503 1.00 96.12 169 ASP A C 1
ATOM 1228 O O . ASP A 1 169 ? 13.138 -7.491 -2.362 1.00 96.12 169 ASP A O 1
ATOM 1232 N N . TYR A 1 170 ? 11.067 -8.033 -1.665 1.00 95.12 170 TYR A N 1
ATOM 1233 C CA . TYR A 1 170 ? 10.960 -7.110 -0.531 1.00 95.12 170 TYR A CA 1
ATOM 1234 C C . TYR A 1 170 ? 10.443 -7.831 0.727 1.00 95.12 170 TYR A C 1
ATOM 1236 O O . TYR A 1 170 ? 9.987 -8.972 0.649 1.00 95.12 170 TYR A O 1
ATOM 1244 N N . ILE A 1 171 ? 10.545 -7.202 1.899 1.00 92.38 171 ILE A N 1
ATOM 1245 C CA . ILE A 1 171 ? 10.143 -7.777 3.198 1.00 92.38 171 ILE A CA 1
ATOM 1246 C C . ILE A 1 171 ? 9.064 -6.963 3.911 1.00 92.38 171 ILE A C 1
ATOM 1248 O O . ILE A 1 171 ? 8.333 -7.527 4.725 1.00 92.38 171 ILE A O 1
ATOM 1252 N N . THR A 1 172 ? 8.950 -5.668 3.619 1.00 87.69 172 THR A N 1
ATOM 1253 C CA . THR A 1 172 ? 7.925 -4.798 4.194 1.00 87.69 172 THR A CA 1
ATOM 1254 C C . THR A 1 172 ? 6.562 -5.139 3.587 1.00 87.69 172 THR A C 1
ATOM 1256 O O . THR A 1 172 ? 6.379 -4.991 2.379 1.00 87.69 172 THR A O 1
ATOM 1259 N N . PRO A 1 173 ? 5.578 -5.592 4.383 1.00 86.88 173 PRO A N 1
ATOM 1260 C CA . PRO A 1 173 ? 4.254 -5.897 3.861 1.00 86.88 173 PRO A CA 1
ATOM 1261 C C . PRO A 1 173 ? 3.549 -4.631 3.373 1.00 86.88 173 PRO A C 1
ATOM 1263 O O . PRO A 1 173 ? 3.478 -3.635 4.096 1.00 86.88 173 PRO A O 1
ATOM 1266 N N . ILE A 1 174 ? 2.965 -4.702 2.180 1.00 87.50 174 ILE A N 1
ATOM 1267 C CA . ILE A 1 174 ? 2.056 -3.678 1.669 1.00 87.50 174 ILE A CA 1
ATOM 1268 C C . ILE A 1 174 ? 0.660 -4.069 2.128 1.00 87.50 174 ILE A C 1
ATOM 1270 O O . ILE A 1 174 ? 0.036 -4.974 1.570 1.00 87.50 174 ILE A O 1
ATOM 1274 N N . ALA A 1 175 ? 0.208 -3.451 3.215 1.00 83.94 175 ALA A N 1
ATOM 1275 C CA . ALA A 1 175 ? -1.028 -3.858 3.849 1.00 83.94 175 ALA A CA 1
ATOM 1276 C C . ALA A 1 175 ? -1.744 -2.734 4.574 1.00 83.94 175 ALA A C 1
ATOM 1278 O O . ALA A 1 175 ? -1.173 -1.997 5.380 1.00 83.94 175 ALA A O 1
ATOM 1279 N N . TRP A 1 176 ? -3.052 -2.715 4.365 1.00 81.88 176 TRP A N 1
ATOM 1280 C CA . TRP A 1 176 ? -3.971 -1.891 5.114 1.00 81.88 176 TRP A CA 1
ATOM 1281 C C . TRP A 1 176 ? -4.225 -2.561 6.452 1.00 81.88 176 TRP A C 1
ATOM 1283 O O . TRP A 1 176 ? -4.653 -3.718 6.529 1.00 81.88 176 TRP A O 1
ATOM 1293 N N . THR A 1 177 ? -3.940 -1.827 7.518 1.00 84.38 177 THR A N 1
ATOM 1294 C CA . THR A 1 177 ? -4.039 -2.325 8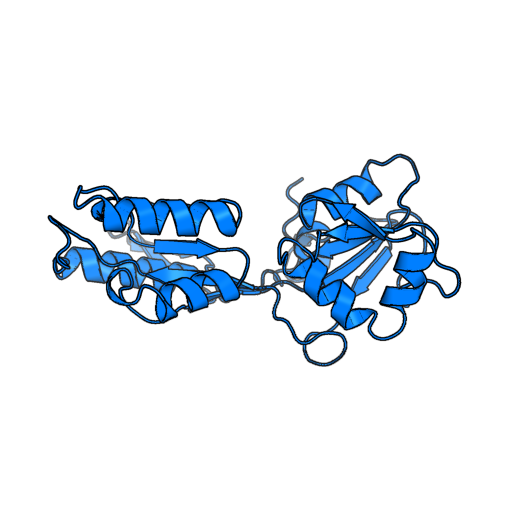.885 1.00 84.38 177 THR A CA 1
ATOM 1295 C C . THR A 1 177 ? -5.029 -1.472 9.658 1.00 84.38 177 THR A C 1
ATOM 1297 O O . THR A 1 177 ? -4.994 -0.242 9.631 1.00 84.38 177 THR A O 1
ATOM 1300 N N . GLY A 1 178 ? -5.940 -2.151 10.340 1.00 87.81 178 GLY A N 1
ATOM 1301 C CA . GLY A 1 178 ? -6.932 -1.556 11.209 1.00 87.81 178 GLY A CA 1
ATOM 1302 C C . GLY A 1 178 ? -6.533 -1.631 12.672 1.00 87.81 178 GLY A C 1
ATOM 1303 O O . GLY A 1 178 ? -5.749 -2.482 13.098 1.00 87.81 178 GLY A O 1
ATOM 1304 N N . LEU A 1 179 ? -7.124 -0.750 13.467 1.00 89.31 179 LEU A N 1
ATOM 1305 C CA . LEU A 1 179 ? -6.993 -0.736 14.908 1.00 89.31 179 LEU A CA 1
ATOM 1306 C C . LEU A 1 179 ? -8.310 -0.345 15.550 1.00 89.31 179 LEU A C 1
ATOM 1308 O O . LEU A 1 179 ? -8.959 0.626 15.163 1.00 89.31 179 LEU A O 1
ATOM 1312 N N . LYS A 1 180 ? -8.696 -1.088 16.578 1.00 90.19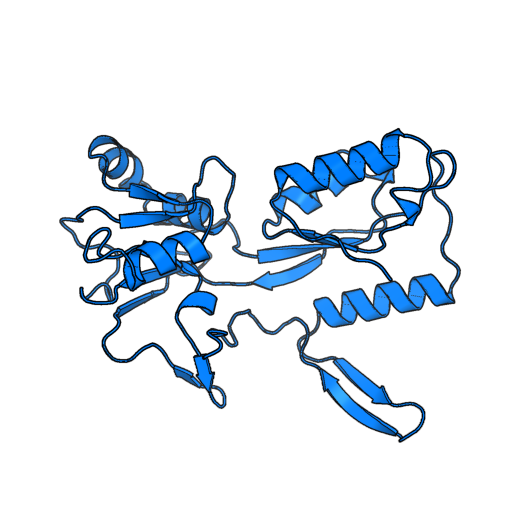 180 LYS A N 1
ATOM 1313 C CA . LYS A 1 180 ? -9.841 -0.723 17.397 1.00 90.19 180 LYS A CA 1
ATOM 1314 C C . LYS A 1 180 ? -9.442 0.360 18.389 1.00 90.19 180 LYS A C 1
ATOM 1316 O O . LYS A 1 180 ? -8.472 0.190 19.123 1.00 90.19 180 LYS A O 1
ATOM 1321 N N . LEU A 1 181 ? -10.225 1.429 18.469 1.00 87.25 181 LEU A N 1
ATOM 1322 C CA . LEU A 1 181 ? -9.991 2.508 19.429 1.00 87.25 181 LEU A CA 1
ATOM 1323 C C . LEU A 1 181 ? -10.823 2.303 20.701 1.00 87.25 181 LEU A C 1
ATOM 1325 O O . LEU A 1 181 ? -11.931 1.757 20.662 1.00 87.25 181 LEU A O 1
ATOM 1329 N N . ASN A 1 182 ? -10.303 2.736 21.846 1.00 85.19 182 ASN A N 1
ATOM 1330 C CA . ASN A 1 182 ? -11.084 2.868 23.074 1.00 85.19 182 ASN A CA 1
ATOM 1331 C C . ASN A 1 182 ? -11.955 4.119 23.005 1.00 85.19 182 ASN A C 1
ATOM 1333 O O . ASN A 1 182 ? -11.551 5.143 22.462 1.00 85.19 182 ASN A O 1
ATOM 1337 N N . ARG A 1 183 ? -13.142 4.061 23.615 1.00 81.38 183 ARG A N 1
ATOM 1338 C CA . ARG A 1 183 ? -13.929 5.276 23.847 1.00 81.38 183 ARG A CA 1
ATOM 1339 C C . ARG A 1 183 ? -13.418 5.931 25.118 1.00 81.38 183 ARG A C 1
ATOM 1341 O O . ARG A 1 183 ? -13.304 5.253 26.138 1.00 81.38 183 ARG A O 1
ATOM 1348 N N . LEU A 1 184 ? -13.145 7.230 25.065 1.00 75.88 184 LEU A N 1
ATOM 1349 C CA . LEU A 1 184 ? -12.744 7.999 26.239 1.00 75.88 184 LEU A CA 1
ATOM 1350 C C . LEU A 1 184 ? -13.828 8.997 26.648 1.00 75.88 184 LEU A C 1
ATOM 1352 O O . LEU A 1 184 ? -14.475 9.604 25.800 1.00 75.88 184 LEU A O 1
ATOM 1356 N N . SER A 1 185 ? -13.987 9.203 27.951 1.00 74.94 185 SER A N 1
ATOM 1357 C CA . SER A 1 185 ? -14.754 10.309 28.531 1.00 74.94 185 SER A CA 1
ATOM 1358 C C . SER A 1 185 ? -13.942 10.890 29.675 1.00 74.94 185 SER A C 1
ATOM 1360 O O . SER A 1 185 ? -13.566 10.158 30.589 1.00 74.94 185 SER A O 1
ATOM 1362 N N . ASN A 1 186 ? -13.658 12.194 29.635 1.00 74.31 186 ASN A N 1
ATOM 1363 C CA . ASN A 1 186 ? -12.813 12.876 30.623 1.00 74.31 186 ASN A CA 1
ATOM 1364 C C . ASN A 1 186 ? -11.445 12.188 30.818 1.00 74.31 186 ASN A C 1
ATOM 1366 O O . ASN A 1 186 ? -10.968 12.042 31.941 1.00 74.31 186 ASN A O 1
ATOM 1370 N N . GLY A 1 187 ? -10.842 11.700 29.728 1.00 70.69 187 GLY A N 1
ATOM 1371 C CA . GLY A 1 187 ? -9.548 11.005 29.751 1.00 70.69 187 GLY A CA 1
ATOM 1372 C C . GLY A 1 187 ? -9.572 9.575 30.312 1.00 70.69 187 GLY A C 1
ATOM 1373 O O . GLY A 1 187 ? -8.532 8.923 30.333 1.00 70.69 187 GLY A O 1
ATOM 1374 N N . ALA A 1 188 ? -10.731 9.060 30.732 1.00 76.81 188 ALA A N 1
ATOM 1375 C CA . ALA A 1 188 ? -10.888 7.684 31.195 1.00 76.81 188 ALA A CA 1
ATOM 1376 C C . ALA A 1 188 ? -11.514 6.797 30.112 1.00 76.81 188 ALA A C 1
ATOM 1378 O O . ALA A 1 188 ? -12.418 7.230 29.393 1.00 76.81 188 ALA A O 1
ATOM 1379 N N . VAL A 1 189 ? -11.067 5.541 30.026 1.00 81.75 189 VAL A N 1
ATOM 1380 C CA . VAL A 1 189 ? -11.679 4.532 29.150 1.00 81.75 189 VAL A CA 1
ATOM 1381 C C . VAL A 1 189 ? -13.096 4.239 29.631 1.00 81.75 189 VAL A C 1
ATOM 1383 O O . VAL A 1 189 ? -13.310 3.843 30.776 1.00 81.75 189 VAL A O 1
ATOM 1386 N N . VAL A 1 190 ? -14.065 4.409 28.737 1.00 81.94 190 VAL A N 1
ATOM 1387 C CA . VAL A 1 190 ? -15.468 4.080 28.982 1.00 81.94 190 VAL A CA 1
ATOM 1388 C C . VAL A 1 190 ? -15.793 2.767 28.296 1.00 81.94 190 VAL A C 1
ATOM 1390 O O . VAL A 1 190 ? -15.636 2.624 27.080 1.00 81.94 190 VAL A O 1
ATOM 1393 N N . ALA A 1 191 ? -16.285 1.810 29.082 1.00 82.12 191 ALA A N 1
ATOM 1394 C CA . ALA A 1 191 ? -16.742 0.536 28.557 1.00 82.12 191 ALA A CA 1
ATOM 1395 C C . ALA A 1 191 ? -17.884 0.746 27.551 1.00 82.12 191 ALA A C 1
ATOM 1397 O O . ALA A 1 191 ? -18.857 1.458 27.814 1.00 82.12 191 ALA 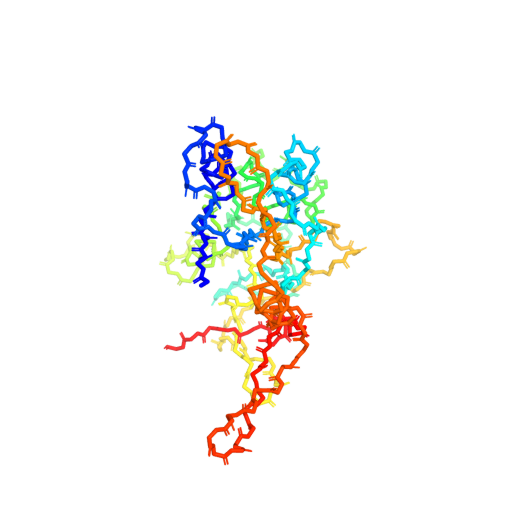A O 1
ATOM 1398 N N . ARG A 1 192 ? -17.778 0.095 26.390 1.00 83.25 192 ARG A N 1
ATOM 1399 C CA . ARG A 1 192 ? -18.898 -0.020 25.453 1.00 83.25 192 ARG A CA 1
ATOM 1400 C C . ARG A 1 192 ? -19.998 -0.874 26.088 1.00 83.25 192 ARG A C 1
ATOM 1402 O O . ARG A 1 192 ? -19.716 -1.799 26.848 1.00 83.25 192 ARG A O 1
ATOM 1409 N N . THR A 1 193 ? -21.256 -0.603 25.740 1.00 86.38 193 THR A N 1
ATOM 1410 C CA . THR A 1 193 ? -22.324 -1.576 26.002 1.00 86.38 193 THR A CA 1
ATOM 1411 C C . THR A 1 193 ? -22.032 -2.860 25.228 1.00 86.38 193 THR A C 1
ATOM 1413 O O . THR A 1 193 ? -21.394 -2.815 24.172 1.00 86.38 193 THR A O 1
ATOM 1416 N N . ALA A 1 194 ? -22.532 -4.001 25.706 1.00 84.19 194 ALA A N 1
ATOM 1417 C CA . ALA A 1 194 ? -22.342 -5.281 25.021 1.00 84.19 194 ALA A CA 1
ATOM 1418 C C . ALA A 1 194 ? -22.807 -5.227 23.552 1.00 84.19 194 ALA A C 1
ATOM 1420 O O . ALA A 1 194 ? -22.157 -5.772 22.666 1.00 84.19 194 ALA A O 1
ATOM 1421 N N . GLN A 1 195 ? -23.899 -4.510 23.268 1.00 77.75 195 GLN A N 1
ATOM 1422 C CA . GLN A 1 195 ? -24.414 -4.337 21.910 1.00 77.75 195 GLN A CA 1
ATOM 1423 C C . GLN A 1 195 ? -23.467 -3.516 21.024 1.00 77.75 195 GLN A C 1
ATOM 1425 O O . GLN A 1 195 ? -23.235 -3.890 19.876 1.00 77.75 195 GLN A O 1
ATOM 1430 N N . ALA A 1 196 ? -22.909 -2.416 21.539 1.00 79.12 196 ALA A N 1
ATOM 1431 C CA . ALA A 1 196 ? -21.968 -1.588 20.785 1.00 79.12 196 ALA A CA 1
ATOM 1432 C C . ALA A 1 196 ? -20.651 -2.330 20.525 1.00 79.12 196 ALA A C 1
ATOM 1434 O O . ALA A 1 196 ? -20.106 -2.272 19.426 1.00 79.12 196 ALA A O 1
ATOM 1435 N N . GLU A 1 197 ? -20.171 -3.067 21.522 1.00 85.88 197 GLU A N 1
ATOM 1436 C CA . GLU A 1 197 ? -18.985 -3.910 21.415 1.00 85.88 197 GLU A CA 1
ATOM 1437 C C . GLU A 1 197 ? -19.162 -5.003 20.348 1.00 85.88 197 GLU A C 1
ATOM 1439 O O . GLU A 1 197 ? -18.316 -5.152 19.465 1.00 85.88 197 GLU A O 1
ATOM 1444 N N . ASN A 1 198 ? -20.309 -5.690 20.352 1.00 81.19 198 ASN A N 1
ATOM 1445 C CA . ASN A 1 198 ? -20.650 -6.683 19.332 1.00 81.19 198 ASN A CA 1
ATOM 1446 C C . ASN A 1 198 ? -20.709 -6.077 17.923 1.00 81.19 198 ASN A C 1
ATOM 1448 O O . ASN A 1 198 ? -20.231 -6.699 16.977 1.00 81.19 198 ASN A O 1
ATOM 1452 N N . ALA A 1 199 ? -21.258 -4.868 17.770 1.00 79.12 199 ALA A N 1
ATOM 1453 C CA . ALA A 1 199 ? -21.325 -4.192 16.475 1.00 79.12 199 ALA A CA 1
ATOM 1454 C C . ALA A 1 199 ? -19.930 -3.845 15.926 1.00 79.12 199 ALA A C 1
ATOM 1456 O O . ALA A 1 199 ? -19.655 -4.093 14.753 1.00 79.12 199 ALA A O 1
ATOM 1457 N N . VAL A 1 200 ? -19.029 -3.328 16.771 1.00 84.62 200 VAL A N 1
ATOM 1458 C CA . VAL A 1 200 ? -17.646 -3.025 16.364 1.00 84.62 200 VAL A CA 1
ATOM 1459 C C . VAL A 1 200 ? -16.899 -4.301 15.985 1.00 84.62 200 VAL A C 1
ATOM 1461 O O . VAL A 1 200 ? -16.251 -4.340 14.945 1.00 84.62 200 VAL A O 1
ATOM 1464 N N . ASN A 1 201 ? -17.024 -5.366 16.778 1.00 85.38 201 ASN A N 1
ATOM 1465 C CA . ASN A 1 201 ? -16.347 -6.632 16.491 1.00 85.38 201 ASN A CA 1
ATOM 1466 C C . ASN A 1 201 ? -16.892 -7.299 15.215 1.00 85.38 201 ASN A C 1
ATOM 1468 O O . ASN A 1 201 ? -16.116 -7.876 14.451 1.00 85.38 201 ASN A O 1
ATOM 1472 N N . ALA A 1 202 ? -18.194 -7.174 14.939 1.00 80.62 202 ALA A N 1
ATOM 1473 C CA . ALA A 1 202 ? -18.793 -7.621 13.683 1.00 80.62 202 ALA A CA 1
ATOM 1474 C C . ALA A 1 202 ? -18.271 -6.821 12.480 1.00 80.62 202 ALA A C 1
ATOM 1476 O O . ALA A 1 202 ? -17.974 -7.409 11.445 1.00 80.62 202 ALA A O 1
ATOM 1477 N N . PHE A 1 203 ? -18.094 -5.505 12.617 1.00 82.69 203 PHE A N 1
ATOM 1478 C CA . PHE A 1 203 ? -17.507 -4.686 11.557 1.00 82.69 203 PHE A CA 1
ATOM 1479 C C . PHE A 1 203 ? -16.023 -4.989 11.329 1.00 82.69 203 PHE A C 1
ATOM 1481 O O . PHE A 1 203 ? -15.604 -5.132 10.192 1.00 82.69 203 PHE A O 1
ATOM 1488 N N . ILE A 1 204 ? -15.227 -5.155 12.389 1.00 84.31 204 ILE A N 1
ATOM 1489 C CA . ILE A 1 204 ? -13.823 -5.582 12.268 1.00 84.31 204 ILE A CA 1
ATOM 1490 C C . ILE A 1 204 ? -13.748 -6.947 11.584 1.00 84.31 204 ILE A C 1
ATOM 1492 O O . ILE A 1 204 ? -12.935 -7.144 10.687 1.00 84.31 204 ILE A O 1
ATOM 1496 N N . SER A 1 205 ? -14.636 -7.873 11.952 1.00 82.56 205 SER A N 1
ATOM 1497 C CA . SER A 1 205 ? -14.767 -9.168 11.275 1.00 82.56 205 SER A CA 1
ATOM 1498 C C . SER A 1 205 ? -15.109 -8.994 9.794 1.00 82.56 205 SER A C 1
ATOM 1500 O O . SER A 1 205 ? -14.509 -9.652 8.955 1.00 82.56 205 SER A O 1
ATOM 1502 N N . PHE A 1 206 ? -15.998 -8.055 9.467 1.00 77.94 206 PHE A N 1
ATOM 1503 C CA . PHE A 1 206 ? -16.304 -7.648 8.094 1.00 77.94 206 PHE A CA 1
ATOM 1504 C C . PHE A 1 206 ? -15.170 -6.922 7.368 1.00 77.94 206 PHE A C 1
ATOM 1506 O O . PHE A 1 206 ? -15.179 -6.850 6.152 1.00 77.94 206 PHE A O 1
ATOM 1513 N N . LEU A 1 207 ? -14.175 -6.387 8.060 1.00 77.50 207 LEU A N 1
ATOM 1514 C CA . LEU A 1 207 ? -12.980 -5.860 7.407 1.00 77.50 207 LEU A CA 1
ATOM 1515 C C . LEU A 1 207 ? -11.871 -6.908 7.280 1.00 77.50 207 LEU A C 1
ATOM 1517 O O . LEU A 1 207 ? -10.949 -6.693 6.510 1.00 77.50 207 LEU A O 1
ATOM 1521 N N . SER A 1 208 ? -11.957 -8.035 7.997 1.00 74.62 208 SER A N 1
ATOM 1522 C CA . SER A 1 208 ? -10.859 -9.007 8.162 1.00 74.62 208 SER A CA 1
ATOM 1523 C C . SER A 1 208 ? -11.185 -10.458 7.750 1.00 74.62 208 SER A C 1
ATOM 1525 O O . SER A 1 208 ? -10.374 -11.359 7.987 1.00 74.62 208 SER A O 1
ATOM 1527 N N . GLN A 1 209 ? -12.339 -10.732 7.114 1.00 67.56 209 GLN A N 1
ATOM 1528 C CA . GLN A 1 209 ? -12.720 -12.076 6.632 1.00 67.56 209 GLN A CA 1
ATOM 1529 C C . GLN A 1 209 ? -12.885 -12.207 5.101 1.00 67.56 209 GLN A C 1
ATOM 1531 O O . GLN A 1 209 ? -13.247 -11.291 4.396 1.00 67.56 209 GLN A O 1
ATOM 1536 N N . ALA A 1 210 ? -12.674 -13.378 4.494 1.00 54.75 210 ALA A N 1
ATOM 1537 C CA . ALA A 1 210 ? -12.829 -13.516 3.025 1.00 54.75 210 ALA A CA 1
ATOM 1538 C C . ALA A 1 210 ? -14.272 -13.290 2.522 1.00 54.75 210 ALA A C 1
ATOM 1540 O O . ALA A 1 210 ? -14.495 -13.158 1.326 1.00 54.75 210 ALA A O 1
ATOM 1541 N N . GLY A 1 211 ? -15.248 -13.266 3.431 1.00 54.00 211 GLY A N 1
ATOM 1542 C CA . GLY A 1 211 ? -16.665 -13.137 3.138 1.00 54.00 211 GLY A CA 1
ATOM 1543 C C . GLY A 1 211 ? -17.470 -13.115 4.428 1.00 54.00 211 GLY A C 1
ATOM 1544 O O . GLY A 1 211 ? -17.337 -14.003 5.267 1.00 54.00 211 GLY A O 1
ATOM 1545 N N . VAL A 1 212 ? -18.321 -12.108 4.580 1.00 50.22 212 VAL A N 1
ATOM 1546 C CA . VAL A 1 212 ? -19.321 -12.030 5.638 1.00 50.22 212 VAL A CA 1
ATOM 1547 C C . VAL A 1 212 ? -20.682 -12.206 5.009 1.00 50.22 212 VAL A C 1
ATOM 1549 O O . VAL A 1 212 ? -21.110 -11.440 4.148 1.00 50.22 212 VAL A O 1
ATOM 1552 N N . THR A 1 213 ? -21.390 -13.228 5.469 1.00 54.25 213 THR A N 1
ATOM 1553 C CA . THR A 1 213 ? -22.797 -13.385 5.122 1.00 54.25 213 THR A CA 1
ATOM 1554 C C . THR A 1 213 ? -23.602 -12.403 5.961 1.00 54.25 213 THR A C 1
ATOM 1556 O O . THR A 1 213 ? -23.757 -12.582 7.168 1.00 54.25 213 THR A O 1
ATOM 1559 N N . VAL A 1 214 ? -24.102 -11.350 5.324 1.00 54.25 214 VAL A N 1
ATOM 1560 C CA . VAL A 1 214 ? -25.066 -10.434 5.920 1.00 54.25 214 VAL A CA 1
ATOM 1561 C C . VAL A 1 214 ? -26.453 -10.974 5.622 1.00 54.25 214 VAL A C 1
ATOM 1563 O O . VAL A 1 214 ? -26.909 -10.957 4.483 1.00 54.25 214 VAL A O 1
ATOM 1566 N N . THR A 1 215 ? -27.128 -11.477 6.650 1.00 50.22 215 THR A N 1
ATOM 1567 C CA . THR A 1 215 ? -28.546 -11.824 6.553 1.00 50.22 215 THR A CA 1
ATOM 1568 C C . THR A 1 215 ? -29.378 -10.598 6.895 1.00 50.22 215 THR A C 1
ATOM 1570 O O . THR A 1 215 ? -29.333 -10.095 8.021 1.00 50.22 215 THR A O 1
ATOM 1573 N N . ASP A 1 216 ? -30.164 -10.132 5.933 1.00 46.62 216 ASP A N 1
ATOM 1574 C CA . ASP A 1 216 ? -31.242 -9.191 6.184 1.00 46.62 216 ASP A CA 1
ATOM 1575 C C . ASP A 1 216 ? -32.253 -9.853 7.135 1.00 46.62 216 ASP A C 1
ATOM 1577 O O . ASP A 1 216 ? -32.865 -10.873 6.823 1.00 46.62 216 ASP A O 1
ATOM 1581 N N . LYS A 1 217 ? -32.432 -9.274 8.325 1.00 48.44 217 LYS A N 1
ATOM 1582 C CA . LYS A 1 217 ? -33.335 -9.817 9.351 1.00 48.44 217 LYS A CA 1
ATOM 1583 C C . LYS A 1 217 ? -34.820 -9.658 9.021 1.00 48.44 217 LYS A C 1
ATOM 1585 O O . LYS A 1 217 ? -35.642 -10.312 9.653 1.00 48.44 217 LYS A O 1
ATOM 1590 N N . THR A 1 218 ? -35.165 -8.793 8.074 1.00 51.09 218 THR A N 1
ATOM 1591 C CA . THR A 1 218 ? -36.539 -8.558 7.620 1.00 51.09 218 THR A CA 1
ATOM 1592 C C . THR A 1 218 ? -36.929 -9.438 6.442 1.00 51.09 218 THR A C 1
ATOM 1594 O O . THR A 1 218 ? -38.062 -9.911 6.400 1.00 51.09 218 THR A O 1
ATOM 1597 N N . THR A 1 219 ? -36.008 -9.709 5.517 1.00 65.12 219 THR A N 1
ATOM 1598 C CA . THR A 1 219 ? -36.301 -10.515 4.318 1.00 65.12 219 THR A CA 1
ATOM 1599 C C . THR A 1 219 ? -35.723 -11.928 4.372 1.00 65.12 219 THR A C 1
ATOM 1601 O O . THR A 1 219 ? -36.056 -12.757 3.530 1.00 65.12 219 THR A O 1
ATOM 1604 N N . SER A 1 220 ? -34.866 -12.225 5.355 1.00 65.50 220 SER A N 1
ATOM 1605 C CA . SER A 1 220 ? -34.008 -13.423 5.395 1.00 65.50 220 SER A CA 1
ATOM 1606 C C . SER A 1 220 ? -33.081 -13.568 4.180 1.00 65.50 220 SER A C 1
ATOM 1608 O O . SER A 1 220 ? -32.445 -14.608 4.019 1.00 65.50 220 SER A O 1
ATOM 1610 N N . ALA A 1 221 ? -32.970 -12.538 3.332 1.00 42.53 221 ALA A N 1
ATOM 1611 C CA . ALA A 1 221 ? -32.055 -12.535 2.205 1.00 42.53 221 ALA A CA 1
ATOM 1612 C C . ALA A 1 221 ? -30.614 -12.479 2.716 1.00 42.53 221 ALA A C 1
ATOM 1614 O O . ALA A 1 221 ? -30.262 -11.644 3.550 1.00 42.53 221 ALA A O 1
ATOM 1615 N N . THR A 1 222 ? -29.771 -13.376 2.220 1.00 39.44 222 THR A N 1
ATOM 1616 C CA . THR A 1 222 ? -28.341 -13.383 2.520 1.00 39.44 222 THR A CA 1
ATOM 1617 C C . THR A 1 222 ? -27.565 -12.723 1.398 1.00 39.44 222 THR A C 1
ATOM 1619 O O . THR A 1 222 ? -27.546 -13.222 0.276 1.00 39.44 222 THR A O 1
ATOM 1622 N N . LEU A 1 223 ? -26.899 -11.621 1.724 1.00 40.00 223 LEU A N 1
ATOM 1623 C CA . LEU A 1 223 ? -25.888 -10.998 0.890 1.00 40.00 223 LEU A CA 1
ATOM 1624 C C . LEU A 1 223 ? -24.520 -11.383 1.447 1.00 40.00 223 LEU A C 1
ATOM 1626 O O . LEU A 1 223 ? -24.162 -10.993 2.557 1.00 40.00 223 LEU A O 1
ATOM 1630 N N . THR A 1 224 ? -23.747 -12.155 0.693 1.00 46.59 224 THR A N 1
ATOM 1631 C CA . THR A 1 224 ? -22.336 -12.356 1.020 1.00 46.59 224 THR A CA 1
ATOM 1632 C C . THR A 1 224 ? -21.579 -11.114 0.574 1.00 46.59 224 THR A C 1
ATOM 1634 O O . THR A 1 224 ? -21.394 -10.886 -0.618 1.00 46.59 224 THR A O 1
ATOM 1637 N N . LEU A 1 225 ? -21.190 -10.283 1.536 1.00 45.41 225 LEU A N 1
ATOM 1638 C CA . LEU A 1 225 ? -20.280 -9.175 1.300 1.00 45.41 225 LEU A CA 1
ATOM 1639 C C . LEU A 1 225 ? -18.857 -9.696 1.496 1.00 45.41 225 LEU A C 1
ATOM 1641 O O . LEU A 1 225 ? -18.521 -10.188 2.572 1.00 45.41 225 LEU A O 1
ATOM 1645 N N . ASN A 1 226 ? -18.016 -9.599 0.473 1.00 48.41 226 ASN A N 1
ATOM 1646 C CA . ASN A 1 226 ? -16.599 -9.922 0.610 1.00 48.41 226 ASN A CA 1
ATOM 1647 C C . ASN A 1 226 ? -15.903 -8.784 1.360 1.00 48.41 226 ASN A C 1
ATOM 1649 O O . ASN A 1 226 ? -15.835 -7.668 0.851 1.00 48.41 226 ASN A O 1
ATOM 1653 N N . GLY A 1 227 ? -15.406 -9.049 2.564 1.00 43.88 227 GLY A N 1
ATOM 1654 C CA . GLY A 1 227 ? -14.579 -8.089 3.288 1.00 43.88 227 GLY A CA 1
ATOM 1655 C C . GLY A 1 227 ? -13.956 -8.706 4.533 1.00 43.88 227 GLY A C 1
ATOM 1656 O O . GLY A 1 227 ? -14.662 -9.341 5.323 1.00 43.88 227 GLY A O 1
ATOM 1657 N N . GLY A 1 228 ? -12.652 -8.558 4.787 1.00 51.66 228 GLY A N 1
ATOM 1658 C CA . GLY A 1 228 ? -11.513 -8.728 3.887 1.00 51.66 228 GLY A CA 1
ATOM 1659 C C . GLY A 1 228 ? -10.633 -9.919 4.327 1.00 51.66 228 GLY A C 1
ATOM 1660 O O . GLY A 1 228 ? -10.015 -9.919 5.371 1.00 51.66 228 GLY A O 1
ATOM 1661 N N . LYS A 1 229 ? -10.591 -10.981 3.529 1.00 42.28 229 LYS A N 1
ATOM 1662 C CA . LYS A 1 229 ? -9.414 -11.802 3.167 1.00 42.28 229 LYS A CA 1
ATOM 1663 C C . LYS A 1 229 ? -9.480 -12.046 1.659 1.00 42.28 229 LYS A C 1
ATOM 1665 O O . LYS A 1 229 ? -9.032 -13.061 1.137 1.00 42.28 229 LYS A O 1
ATOM 1670 N N . THR A 1 230 ? -10.133 -11.136 0.956 1.00 43.16 230 THR A N 1
ATOM 1671 C CA . THR A 1 230 ? -9.676 -10.793 -0.364 1.00 43.16 230 THR A CA 1
ATOM 1672 C C . THR A 1 230 ? -8.434 -9.984 -0.059 1.00 43.16 230 THR A C 1
ATOM 1674 O O . THR A 1 230 ? -8.500 -8.842 0.389 1.00 43.16 230 THR A O 1
ATOM 1677 N N . ASP A 1 231 ? -7.288 -10.618 -0.212 1.00 42.06 231 ASP A N 1
ATOM 1678 C CA . ASP A 1 231 ? -6.239 -10.012 -1.008 1.00 42.06 231 ASP A CA 1
ATOM 1679 C C . ASP A 1 231 ? -6.836 -8.824 -1.807 1.00 42.06 231 ASP A C 1
ATOM 1681 O O . ASP A 1 231 ? -7.850 -9.003 -2.499 1.00 42.06 231 ASP A O 1
ATOM 1685 N N . LEU A 1 232 ? -6.256 -7.620 -1.772 1.00 44.47 232 LEU A N 1
ATOM 1686 C CA . LEU A 1 232 ? -6.518 -6.729 -2.908 1.00 44.47 232 LEU A CA 1
ATOM 1687 C C . LEU A 1 232 ? -6.224 -7.494 -4.217 1.00 44.47 232 LEU A C 1
ATOM 1689 O O . LEU A 1 232 ? -6.826 -7.132 -5.216 1.00 44.47 232 LEU A O 1
ATOM 1693 N N . ALA A 1 233 ? -5.476 -8.623 -4.152 1.00 35.81 233 ALA A N 1
ATOM 1694 C CA . ALA A 1 233 ? -5.499 -9.825 -5.010 1.00 35.81 233 ALA A CA 1
ATOM 1695 C C . ALA A 1 233 ? -6.846 -10.576 -5.271 1.00 35.81 233 ALA A C 1
ATOM 1697 O O . ALA A 1 233 ? -6.866 -11.729 -5.699 1.00 35.81 233 ALA A O 1
ATOM 1698 N N . GLN A 1 234 ? -8.001 -9.913 -5.168 1.00 41.66 234 GLN A N 1
ATOM 1699 C CA . GLN A 1 234 ? -8.861 -9.834 -6.358 1.00 41.66 234 GLN A CA 1
ATOM 1700 C C . GLN A 1 234 ? -8.301 -8.720 -7.256 1.00 41.66 234 GLN A C 1
ATOM 1702 O O . GLN A 1 234 ? -8.955 -7.709 -7.475 1.00 41.66 234 GLN A O 1
ATOM 1707 N N . SER A 1 235 ? -7.081 -8.951 -7.745 1.00 47.62 235 SER A N 1
ATOM 1708 C CA . SER A 1 235 ? -5.836 -8.141 -7.850 1.00 47.62 235 SER A CA 1
ATOM 1709 C C . SER A 1 235 ? -5.859 -6.767 -8.465 1.00 47.62 235 SER A C 1
ATOM 1711 O O . SER A 1 235 ? -4.891 -6.326 -9.058 1.00 47.62 235 SER A O 1
ATOM 1713 N N . CYS A 1 236 ? -7.009 -6.134 -8.450 1.00 53.66 236 CYS A N 1
ATOM 1714 C CA . CYS A 1 236 ? -7.449 -5.660 -9.718 1.00 53.66 236 CYS A CA 1
ATOM 1715 C C . CYS A 1 236 ? -8.780 -4.889 -9.570 1.00 53.66 236 CYS A C 1
ATOM 1717 O O . CYS A 1 236 ? -9.855 -5.401 -9.904 1.00 53.66 236 CYS A O 1
ATOM 1719 N N . LEU A 1 237 ? -8.726 -3.672 -9.025 1.00 50.56 237 LEU A N 1
ATOM 1720 C CA . LEU A 1 237 ? -9.905 -2.865 -8.692 1.00 50.56 237 LEU A CA 1
ATOM 1721 C C . LEU A 1 237 ? -10.075 -1.627 -9.575 1.00 50.56 237 LEU A C 1
ATOM 1723 O O . LEU A 1 237 ? -10.866 -0.756 -9.215 1.00 50.56 237 LEU A O 1
ATOM 1727 N N . LYS A 1 238 ? -9.376 -1.520 -10.715 1.00 46.12 238 LYS A N 1
ATOM 1728 C CA . LYS A 1 238 ? -9.524 -0.363 -11.611 1.00 46.12 238 LYS A CA 1
ATOM 1729 C C . LYS A 1 238 ? -10.993 -0.241 -12.055 1.00 46.12 238 LYS A C 1
ATOM 1731 O O . LYS A 1 238 ? -11.478 -0.990 -12.899 1.00 46.12 238 LYS A O 1
ATOM 1736 N N . THR A 1 239 ? -11.741 0.666 -11.432 1.00 43.31 239 THR A N 1
ATOM 1737 C CA . THR A 1 239 ? -13.113 0.988 -11.827 1.00 43.31 239 THR A CA 1
ATOM 1738 C C . THR A 1 239 ? -13.049 1.808 -13.109 1.00 43.31 239 THR A C 1
ATOM 1740 O O . THR A 1 239 ? -12.410 2.859 -13.107 1.00 43.31 239 THR A O 1
ATOM 1743 N N . ASN A 1 240 ? -13.673 1.302 -14.179 1.00 39.03 240 ASN A N 1
ATOM 1744 C CA . ASN A 1 240 ? -13.851 2.023 -15.447 1.00 39.03 240 ASN A CA 1
ATOM 1745 C C . ASN A 1 240 ? -14.564 3.365 -15.255 1.00 39.03 240 ASN A C 1
ATOM 1747 O O . ASN A 1 240 ? -15.520 3.406 -14.444 1.00 39.03 240 ASN A O 1
#

Sequence (240 aa):
MTLVSAPAATIEGAVVAAGAAGGNASSSYDVFIAESPLVPAQLAGLHASLVGGSPFWIATDTLELYSASIDVSAGLPWFPGAFSVPNPVTLDPYGLATVETLKAAWPRLLAKSLPITTDDALSSWSAVEYGFGTPAYGFTGKSQICTNVTGAEVYESGSYHHEYVLGRDYITPIAWTGLKLNRLSNGAVVARTAQAENAVNAFISFLSQAGVTVTDKTTSATLTLNGGKTDLAQSCLKTN

Mean predicted aligned error: 9.3 Å

Organism: NCBI:txid655015

Radius of gyration: 20.35 Å; Cα contacts (8 Å, |Δi|>4): 523; chains: 1; bounding box: 60×32×56 Å

Foldseek 3Di:
DDEDDDQLPVVLVQCVVLLVVLDQSLLRDFKYKYQAPVSQVCCCVVVVQFFDDHKAFQAFWFKKKKFLADACQVHADPPHAAAEAEPCVSVALQNQLVCQLCPPCVVVCVVVVRYDYDNYQLRRVCCRVPVVPPPRIYIHTLQNAWALDPNDTHGDPSMHMYTDDDPPRGPRTRTMMMTTTFRGHSSHGDDDDPVVVVVSVVVVCQSHDQWDFDQDPVPRDTDTDGHDPPHSVSRHNNDD

Nearest PDB structures (foldseek):
  7tav-assembly6_F  TM=6.875E-01  e=9.354E-07  Listeria monocytogenes
  7tav-assembly1_A  TM=6.628E-01  e=8.735E-06  Listeria monocytogenes
  6cva-assembly1_A  TM=4.202E-01  e=4.269E-03  Neisseria meningitidis
  4q5t-assembly1_A  TM=3.766E-01  e=5.460E-01  Streptococcus mutans UA159
  2x7q-assembly1_A  TM=3.590E-01  e=7.513E-01  Candida albicans